Protein AF-A0A2E7RL88-F1 (afdb_monomer_lite)

Secondary structure (DSSP, 8-state):
-GGGT-------TTTSTTHHHHHHHHHTT-SSSPPS-EEE-TTS-SEEE-TTT--EEE-GGGEEEESEETTEE--SS-SHHHHHHHHHHHHHH-SS--HHHHHHHHHHHHHHHHHH-GGG-PPP-SSPPPPPPHHHHHHHHHHHHHHHHHHHHHHHHTT--PPPPSS-SHHHHHHHHHHHHHH-TTS-HHHHHHHHHHHHHHGGGS----SSHHHHHHHHHHHHHHHTTTSGGGTTHHHHHHHGGGSTT--HHHHHHHHHHH---HHHHHHHHHHHHHTTTTT-HHHHHHHHHHHHHH-TTSTTHHHHHHHHHHHHHSSTTSPPPP-EEE-TTS-EEEGGGGTTS----------

Foldseek 3Di:
DCVVFDDDDDQDLPPDDCSVLVQCQQCVPPDDDGAQDWQFAVPDPQWDQDPPPRRTHGQLQGTQATCQDPVGGQHLQQAQRSLLRVLLSCVSRGDPQDQVNSQVVQQVSLVVNCVVPVVSNDGHPGRDDFDDFLVRLVVVLVVLVVVLVVVVVVCVVVVNPDDDPPASCSLLVSLVVLVVQLVHSSYRSVSNLVSLLVCLLCVVRNPDDDDPSQVVNQVSLVSNLVHPCPPPSNLCSLVSLLVCCPGPNHDSLVSLVSSLVPDPDPSSVLSSLVSNLVSPLPPPLVSNLVSLVVSCVSPVPDPCVVVSVVSNVCSVAVDPPHDHDKDWDADPVRDIDIPCVQPPHDDDDDDDDDD

Radius of gyration: 28.11 Å; chains: 1; bounding box: 66×65×90 Å

Structure (mmCIF, N/CA/C/O backbone):
data_AF-A0A2E7RL88-F1
#
_entry.id   AF-A0A2E7RL88-F1
#
loop_
_atom_site.group_PDB
_atom_site.id
_atom_site.type_symbol
_atom_site.label_atom_id
_atom_site.label_alt_id
_atom_site.label_comp_id
_atom_site.label_asym_id
_atom_site.label_entity_id
_atom_site.label_seq_id
_atom_site.pdbx_PDB_ins_code
_atom_site.Cartn_x
_atom_site.Cartn_y
_atom_site.Cartn_z
_atom_site.occupancy
_atom_site.B_iso_or_equiv
_atom_site.auth_seq_id
_atom_site.auth_comp_id
_atom_site.auth_asym_id
_atom_site.auth_atom_id
_atom_site.pdbx_PDB_model_num
ATOM 1 N N . MET A 1 1 ? 29.099 -5.379 -19.623 1.00 91.00 1 MET A N 1
ATOM 2 C CA . MET A 1 1 ? 28.697 -4.318 -18.672 1.00 91.00 1 MET A CA 1
ATOM 3 C C . MET A 1 1 ? 27.457 -4.733 -17.894 1.00 91.00 1 MET A C 1
ATOM 5 O O . MET A 1 1 ? 27.563 -4.825 -16.684 1.00 91.00 1 MET A O 1
ATOM 9 N N . LEU A 1 2 ? 26.339 -5.082 -18.550 1.00 90.81 2 LEU A N 1
ATOM 10 C CA . LEU A 1 2 ? 25.090 -5.475 -17.867 1.00 90.81 2 LEU A CA 1
ATOM 11 C C . LEU A 1 2 ? 25.254 -6.556 -16.782 1.00 90.81 2 LEU A C 1
ATOM 13 O O . LEU A 1 2 ? 24.673 -6.414 -15.714 1.00 90.81 2 LEU A O 1
ATOM 17 N N . ALA A 1 3 ? 26.119 -7.551 -17.005 1.00 93.31 3 ALA A N 1
ATOM 18 C CA . ALA A 1 3 ? 26.414 -8.627 -16.049 1.00 93.31 3 ALA A CA 1
ATOM 19 C C . ALA A 1 3 ? 26.921 -8.172 -14.661 1.00 93.31 3 ALA A C 1
ATOM 21 O O . ALA A 1 3 ? 27.011 -8.990 -13.753 1.00 93.31 3 ALA A O 1
ATOM 22 N N . LYS A 1 4 ? 27.273 -6.889 -14.488 1.00 95.00 4 LYS A N 1
ATOM 23 C CA . LYS A 1 4 ? 27.645 -6.312 -13.188 1.00 95.00 4 LYS A CA 1
ATOM 24 C C . LYS A 1 4 ? 26.470 -6.307 -12.204 1.00 95.00 4 LYS A C 1
ATOM 26 O O . LYS A 1 4 ? 26.679 -6.566 -11.026 1.00 95.00 4 LYS A O 1
ATOM 31 N N . ASP A 1 5 ? 25.264 -6.040 -12.709 1.00 95.19 5 ASP A N 1
ATOM 32 C CA . ASP A 1 5 ? 24.045 -5.901 -11.900 1.00 95.19 5 ASP A CA 1
ATOM 33 C C . ASP A 1 5 ? 22.913 -6.834 -12.339 1.00 95.19 5 ASP A C 1
ATOM 35 O O . ASP A 1 5 ? 22.002 -7.106 -11.560 1.00 95.19 5 ASP A O 1
ATOM 39 N N . PHE A 1 6 ? 22.947 -7.320 -13.582 1.00 94.69 6 PHE A N 1
ATOM 40 C CA . PHE A 1 6 ? 21.841 -8.053 -14.185 1.00 94.69 6 PHE A CA 1
ATOM 41 C C . PHE A 1 6 ? 22.257 -9.462 -14.590 1.00 94.69 6 PHE A C 1
ATOM 43 O O . PHE A 1 6 ? 23.297 -9.668 -15.215 1.00 94.69 6 PHE A O 1
ATOM 50 N N . VAL A 1 7 ? 21.389 -10.422 -14.284 1.00 92.06 7 VAL A N 1
ATOM 51 C CA . VAL A 1 7 ? 21.444 -11.781 -14.822 1.00 92.06 7 VAL A CA 1
ATOM 52 C C . VAL A 1 7 ? 20.405 -11.867 -15.928 1.00 92.06 7 VAL A C 1
ATOM 54 O O . VAL A 1 7 ? 19.235 -11.560 -15.699 1.00 92.06 7 VAL A O 1
ATOM 57 N N . ASP A 1 8 ? 20.841 -12.251 -17.123 1.00 88.69 8 ASP A N 1
ATOM 58 C CA . ASP A 1 8 ? 19.933 -12.478 -18.241 1.00 88.69 8 ASP A CA 1
ATOM 59 C C . ASP A 1 8 ? 19.165 -13.789 -18.027 1.00 88.69 8 ASP A C 1
ATOM 61 O O . ASP A 1 8 ? 19.750 -14.824 -17.699 1.00 88.69 8 ASP A O 1
ATOM 65 N N . CYS A 1 9 ? 17.848 -13.722 -18.184 1.00 85.12 9 CYS A N 1
ATOM 66 C CA . CYS A 1 9 ? 16.946 -14.855 -18.104 1.00 85.12 9 CYS A CA 1
ATOM 67 C C . CYS A 1 9 ? 15.940 -14.728 -19.244 1.00 85.12 9 CYS A C 1
ATOM 69 O O . CYS A 1 9 ? 15.109 -13.818 -19.259 1.00 85.12 9 CYS A O 1
ATOM 71 N N . SER A 1 10 ? 16.031 -15.644 -20.202 1.00 84.00 10 SER A N 1
ATOM 72 C CA . SER A 1 10 ? 15.079 -15.747 -21.303 1.00 84.00 10 SER A CA 1
ATOM 73 C C . SER A 1 10 ? 13.987 -16.744 -20.938 1.00 84.00 10 SER A C 1
ATOM 75 O O . SER A 1 10 ? 14.283 -17.812 -20.409 1.00 84.00 10 SER A O 1
ATOM 77 N N . ILE A 1 11 ? 12.735 -16.396 -21.229 1.00 80.06 11 ILE A N 1
ATOM 78 C CA . ILE A 1 11 ? 11.587 -17.296 -21.104 1.00 80.06 11 ILE A CA 1
ATOM 79 C C . ILE A 1 11 ? 11.123 -17.612 -22.518 1.00 80.06 11 ILE A C 1
ATOM 81 O O . ILE A 1 11 ? 10.721 -16.708 -23.251 1.00 80.06 11 ILE A O 1
ATOM 85 N N . ASP A 1 12 ? 11.187 -18.885 -22.885 1.00 85.25 12 ASP A N 1
ATOM 86 C CA . ASP A 1 12 ? 10.606 -19.384 -24.125 1.00 85.25 12 ASP A CA 1
ATOM 87 C C . ASP A 1 12 ? 9.246 -20.009 -23.804 1.00 85.25 12 ASP A C 1
ATOM 89 O O . ASP A 1 12 ? 9.157 -20.914 -22.977 1.00 85.25 12 ASP A O 1
ATOM 93 N N . GLN A 1 13 ? 8.179 -19.488 -24.409 1.00 85.00 13 GLN A N 1
ATOM 94 C CA . GLN A 1 13 ? 6.819 -19.959 -24.134 1.00 85.00 13 GLN A CA 1
ATOM 95 C C . GLN A 1 13 ? 6.567 -21.371 -24.656 1.00 85.00 13 GLN A C 1
ATOM 97 O O . GLN A 1 13 ? 5.798 -22.103 -24.041 1.00 85.00 13 GLN A O 1
ATOM 102 N N . ASP A 1 14 ? 7.215 -21.732 -25.762 1.00 86.38 14 ASP A N 1
ATOM 103 C CA . ASP A 1 14 ? 6.943 -22.963 -26.497 1.00 86.38 14 ASP A CA 1
ATOM 104 C C . ASP A 1 14 ? 7.856 -24.102 -26.029 1.00 86.38 14 ASP A C 1
ATOM 106 O O . ASP A 1 14 ? 7.485 -25.275 -26.079 1.00 86.38 14 ASP A O 1
ATOM 110 N N . LEU A 1 15 ? 9.074 -23.762 -25.591 1.00 89.94 15 LEU A N 1
ATOM 111 C CA . LEU A 1 15 ? 10.116 -24.737 -25.268 1.00 89.94 15 LEU A CA 1
ATOM 112 C C . LEU A 1 15 ? 10.341 -24.942 -23.768 1.00 89.94 15 LEU A C 1
ATOM 114 O O . LEU A 1 15 ? 10.857 -25.993 -23.382 1.00 89.94 15 LEU A O 1
ATOM 118 N N . MET A 1 16 ? 10.008 -23.964 -22.920 1.00 90.81 16 MET A N 1
ATOM 119 C CA . MET A 1 16 ? 10.175 -24.109 -21.473 1.00 90.81 16 MET A CA 1
ATOM 120 C C . MET A 1 16 ? 8.901 -24.636 -20.829 1.00 90.81 16 MET A C 1
ATOM 122 O O . MET A 1 16 ? 7.805 -24.127 -21.060 1.00 90.81 16 MET A O 1
ATOM 126 N N . GLU A 1 17 ? 9.065 -25.627 -19.955 1.00 90.69 17 GLU A N 1
ATOM 127 C CA . GLU A 1 17 ? 7.991 -26.078 -19.077 1.00 90.69 17 GLU A CA 1
ATOM 128 C C . GLU A 1 17 ? 7.447 -24.872 -18.294 1.00 90.69 17 GLU A C 1
ATOM 130 O O . GLU A 1 17 ? 8.207 -24.117 -17.684 1.00 90.69 17 GLU A O 1
ATOM 135 N N . HIS A 1 18 ? 6.133 -24.665 -18.367 1.00 87.06 18 HIS A N 1
ATOM 136 C CA . HIS A 1 18 ? 5.425 -23.521 -17.786 1.00 87.06 18 HIS A CA 1
ATOM 137 C C . HIS A 1 18 ? 5.736 -22.133 -18.388 1.00 87.06 18 HIS A C 1
ATOM 139 O O . HIS A 1 18 ? 5.360 -21.108 -17.810 1.00 87.06 18 HIS A O 1
ATOM 145 N N . GLY A 1 19 ? 6.378 -22.060 -19.561 1.00 86.25 19 GLY A N 1
ATOM 146 C CA . GLY A 1 19 ? 6.736 -20.799 -20.223 1.00 86.25 19 GLY A CA 1
ATOM 147 C C . GLY A 1 19 ? 5.536 -19.882 -20.495 1.00 86.25 19 GLY A C 1
ATOM 148 O O . GLY A 1 19 ? 5.576 -18.694 -20.156 1.00 86.25 19 GLY A O 1
ATOM 149 N N . GLU A 1 20 ? 4.439 -20.431 -21.028 1.00 84.19 20 GLU A N 1
ATOM 150 C CA . GLU A 1 20 ? 3.179 -19.698 -21.239 1.00 84.19 20 GLU A CA 1
ATOM 151 C C . GLU A 1 20 ? 2.590 -19.143 -19.933 1.00 84.19 20 GLU A C 1
ATOM 153 O O . GLU A 1 20 ? 2.120 -18.005 -19.884 1.00 84.19 20 GLU A O 1
ATOM 158 N N . GLU A 1 21 ? 2.632 -19.914 -18.847 1.00 85.19 21 GLU A N 1
ATOM 159 C CA . GLU A 1 21 ? 2.045 -19.514 -17.564 1.00 85.19 21 GLU A CA 1
ATOM 160 C C . GLU A 1 21 ? 2.866 -18.406 -16.900 1.00 85.19 21 GLU A C 1
ATOM 162 O O . GLU A 1 21 ? 2.301 -17.458 -16.345 1.00 85.19 21 GLU A O 1
ATOM 167 N N . VAL A 1 22 ? 4.198 -18.468 -17.010 1.00 84.69 22 VAL A N 1
ATOM 168 C CA . VAL A 1 22 ? 5.083 -17.380 -16.579 1.00 84.69 22 VAL A CA 1
ATOM 169 C C . VAL A 1 22 ? 4.811 -16.125 -17.408 1.00 84.69 22 VAL A C 1
ATOM 171 O O . VAL A 1 22 ? 4.616 -15.049 -16.837 1.00 84.69 22 VAL A O 1
ATOM 174 N N . ALA A 1 23 ? 4.735 -16.243 -18.736 1.00 81.94 23 ALA A N 1
ATOM 175 C CA . ALA A 1 23 ? 4.417 -15.123 -19.618 1.00 81.94 23 ALA A CA 1
ATOM 176 C C . ALA A 1 23 ? 3.062 -14.477 -19.274 1.00 81.94 23 ALA A C 1
ATOM 178 O O . ALA A 1 23 ? 2.969 -13.251 -19.121 1.00 81.94 23 ALA A O 1
ATOM 179 N N . ALA A 1 24 ? 2.027 -15.294 -19.065 1.00 82.19 24 ALA A N 1
ATOM 180 C CA . ALA A 1 24 ? 0.705 -14.844 -18.645 1.00 82.19 24 ALA A CA 1
ATOM 181 C C . ALA A 1 24 ? 0.756 -14.116 -17.289 1.00 82.19 24 ALA A C 1
ATOM 183 O O . ALA A 1 24 ? 0.165 -13.039 -17.133 1.00 82.19 24 ALA A O 1
ATOM 184 N N . ALA A 1 25 ? 1.516 -14.640 -16.322 1.00 82.56 25 ALA A N 1
ATOM 185 C CA . ALA A 1 25 ? 1.684 -14.033 -15.003 1.00 82.56 25 ALA A CA 1
ATOM 186 C C . ALA A 1 25 ? 2.431 -12.684 -15.044 1.00 82.56 25 ALA A C 1
ATOM 188 O O . ALA A 1 25 ? 2.131 -11.798 -14.236 1.00 82.56 25 ALA A O 1
ATOM 189 N N . LEU A 1 26 ? 3.371 -12.497 -15.981 1.00 78.81 26 LEU A N 1
ATOM 190 C CA . LEU A 1 26 ? 4.081 -11.227 -16.192 1.00 78.81 26 LEU A CA 1
ATOM 191 C C . LEU A 1 26 ? 3.183 -10.147 -16.818 1.00 78.81 26 LEU A C 1
ATOM 193 O O . LEU A 1 26 ? 3.370 -8.960 -16.531 1.00 78.81 26 LEU A O 1
ATOM 197 N N . ARG A 1 27 ? 2.212 -10.536 -17.655 1.00 76.88 27 ARG A N 1
ATOM 198 C CA . ARG A 1 27 ? 1.267 -9.609 -18.300 1.00 76.88 27 ARG A CA 1
ATOM 199 C C . ARG A 1 27 ? 0.021 -9.309 -17.475 1.00 76.88 27 ARG A C 1
ATOM 201 O O . ARG A 1 27 ? -0.533 -8.222 -17.623 1.00 76.88 27 ARG A O 1
ATOM 208 N N . ALA A 1 28 ? -0.396 -10.217 -16.594 1.00 65.62 28 ALA A N 1
ATOM 209 C CA . ALA A 1 28 ? -1.504 -10.033 -15.652 1.00 65.62 28 ALA A CA 1
ATOM 210 C C . ALA A 1 28 ? -2.796 -9.457 -16.287 1.00 65.62 28 ALA A C 1
ATOM 212 O O . ALA A 1 28 ? -3.476 -8.631 -15.675 1.00 65.62 28 ALA A O 1
ATOM 213 N N . GLY A 1 29 ? -3.131 -9.868 -17.518 1.00 57.75 29 GLY A N 1
ATOM 214 C CA . GLY A 1 29 ? -4.333 -9.410 -18.230 1.00 57.75 29 GLY A CA 1
ATOM 215 C C . GLY A 1 29 ? -4.260 -7.989 -18.807 1.00 57.75 29 GLY A C 1
ATOM 216 O O . GLY A 1 29 ? -5.302 -7.394 -19.065 1.00 57.75 29 GLY A O 1
ATOM 217 N N . LYS A 1 30 ? -3.058 -7.422 -18.978 1.00 62.62 30 LYS A N 1
ATOM 218 C CA . LYS A 1 30 ? -2.843 -6.201 -19.771 1.00 62.62 30 LYS A CA 1
ATOM 219 C C . LYS A 1 30 ? -2.804 -6.539 -21.264 1.00 62.62 30 LYS A C 1
ATOM 221 O O . LYS A 1 30 ? -2.176 -7.526 -21.643 1.00 62.62 30 LYS A O 1
ATOM 226 N N . ASP A 1 31 ? -3.422 -5.696 -22.089 1.00 54.72 31 ASP A N 1
ATOM 227 C CA . ASP A 1 31 ? -3.361 -5.810 -23.549 1.00 54.72 31 ASP A CA 1
ATOM 228 C C . ASP A 1 31 ? -1.921 -5.607 -24.068 1.00 54.72 31 ASP A C 1
ATOM 230 O O . ASP A 1 31 ? -1.189 -4.741 -23.582 1.00 54.72 31 ASP A O 1
ATOM 234 N N . GLY A 1 32 ? -1.521 -6.398 -25.073 1.00 63.12 32 GLY A N 1
ATOM 235 C CA . GLY A 1 32 ? -0.230 -6.301 -25.772 1.00 63.12 32 GLY A CA 1
ATOM 236 C C . GLY A 1 32 ? 0.677 -7.537 -25.632 1.00 63.12 32 GLY A C 1
ATOM 237 O O . GLY A 1 32 ? 0.582 -8.296 -24.671 1.00 63.12 32 GLY A O 1
ATOM 238 N N . GLY A 1 33 ? 1.596 -7.733 -26.589 1.00 66.94 33 GLY A N 1
ATOM 239 C CA . GLY A 1 33 ? 2.543 -8.870 -26.603 1.00 66.94 33 GLY A CA 1
ATOM 240 C C . GLY A 1 33 ? 3.518 -8.862 -25.422 1.00 66.94 33 GLY A C 1
ATOM 241 O O . GLY A 1 33 ? 3.629 -7.847 -24.759 1.00 66.94 33 GLY A O 1
ATOM 242 N N . ILE A 1 34 ? 4.214 -9.956 -25.119 1.00 73.62 34 ILE A N 1
ATOM 243 C CA . ILE A 1 34 ? 5.110 -10.053 -23.946 1.00 73.62 34 ILE A CA 1
ATOM 244 C C . ILE A 1 34 ? 6.094 -8.872 -23.871 1.00 73.62 34 ILE A C 1
ATOM 246 O O . ILE A 1 34 ? 6.618 -8.451 -24.908 1.00 73.62 34 ILE A O 1
ATOM 250 N N . PRO A 1 35 ? 6.336 -8.301 -22.673 1.00 78.62 35 PRO A N 1
ATOM 251 C CA . PRO A 1 35 ? 7.327 -7.248 -22.526 1.00 78.62 35 PRO A CA 1
ATOM 252 C C . PRO A 1 35 ? 8.704 -7.755 -22.943 1.00 78.62 35 PRO A C 1
ATOM 254 O O . PRO A 1 35 ? 9.130 -8.810 -22.482 1.00 78.62 35 PRO A O 1
ATOM 257 N N . TRP A 1 36 ? 9.408 -6.992 -23.784 1.00 84.12 36 TRP A N 1
ATOM 258 C CA . TRP A 1 36 ? 10.721 -7.406 -24.292 1.00 84.12 36 TRP A CA 1
ATOM 259 C C . TRP A 1 36 ? 11.745 -7.604 -23.167 1.00 84.12 36 TRP A C 1
ATOM 261 O O . TRP A 1 36 ? 12.663 -8.409 -23.275 1.00 84.12 36 TRP A O 1
ATOM 271 N N . PHE A 1 37 ? 11.569 -6.875 -22.066 1.00 88.25 37 PHE A N 1
ATOM 272 C CA . PHE A 1 37 ? 12.327 -7.052 -20.839 1.00 88.25 37 PHE A CA 1
ATOM 273 C C . PHE A 1 37 ? 11.502 -6.614 -19.625 1.00 88.25 37 PHE A C 1
ATOM 275 O O . PHE A 1 37 ? 10.632 -5.740 -19.696 1.00 88.25 37 PHE A O 1
ATOM 282 N N . VAL A 1 38 ? 11.828 -7.189 -18.472 1.00 90.50 38 VAL A N 1
ATOM 283 C CA . VAL A 1 38 ? 11.386 -6.712 -17.161 1.00 90.50 38 VAL A CA 1
ATOM 284 C C . VAL A 1 38 ? 12.563 -6.853 -16.209 1.00 90.50 38 VAL A C 1
ATOM 286 O O . VAL A 1 38 ? 13.142 -7.930 -16.102 1.00 90.50 38 VAL A O 1
ATOM 289 N N . PHE A 1 39 ? 12.901 -5.784 -15.495 1.00 93.75 39 PHE A N 1
ATOM 290 C CA . PHE A 1 39 ? 13.916 -5.832 -14.450 1.00 93.75 39 PHE A CA 1
ATOM 291 C C . PHE A 1 39 ? 13.245 -6.154 -13.119 1.00 93.75 39 PHE A C 1
ATOM 293 O O . PHE A 1 39 ? 12.302 -5.473 -12.704 1.00 93.75 39 PHE A O 1
ATOM 300 N N . LEU A 1 40 ? 13.708 -7.217 -12.466 1.00 93.19 40 LEU A N 1
ATOM 301 C CA . LEU A 1 40 ? 13.059 -7.804 -11.298 1.00 93.19 40 LEU A CA 1
ATOM 302 C C . LEU A 1 40 ? 14.037 -7.895 -10.129 1.00 93.19 40 LEU A C 1
ATOM 304 O O . LEU A 1 40 ? 15.213 -8.192 -10.311 1.00 93.19 40 LEU A O 1
ATOM 308 N N . ASN A 1 41 ? 13.529 -7.677 -8.920 1.00 92.75 41 ASN A N 1
ATOM 309 C CA . ASN A 1 41 ? 14.247 -7.918 -7.679 1.00 92.75 41 ASN A CA 1
ATOM 310 C C . ASN A 1 41 ? 14.029 -9.380 -7.238 1.00 92.75 41 ASN A C 1
ATOM 312 O O . ASN A 1 41 ? 12.906 -9.725 -6.856 1.00 92.75 41 ASN A O 1
ATOM 316 N N . PRO A 1 42 ? 15.074 -10.229 -7.231 1.00 90.62 42 PRO A N 1
ATOM 317 C CA . PRO A 1 42 ? 14.945 -11.648 -6.909 1.00 90.62 42 PRO A CA 1
ATOM 318 C C . PRO A 1 42 ? 14.987 -11.950 -5.401 1.00 90.62 42 PRO A C 1
ATOM 320 O O . PRO A 1 42 ? 14.979 -13.114 -5.016 1.00 90.62 42 PRO A O 1
ATOM 323 N N . SER A 1 43 ? 15.039 -10.936 -4.524 1.00 89.38 43 SER A N 1
ATOM 324 C CA . SER A 1 43 ? 15.148 -11.122 -3.061 1.00 89.38 43 SER A CA 1
ATOM 325 C C . SER A 1 43 ? 13.999 -11.919 -2.430 1.00 89.38 43 SER A C 1
ATOM 327 O O . SER A 1 43 ? 14.122 -12.419 -1.313 1.00 89.38 43 SER A O 1
ATOM 329 N N . LYS A 1 44 ? 12.868 -12.029 -3.130 1.00 89.44 44 LYS A N 1
ATOM 330 C CA . LYS A 1 44 ? 11.707 -12.848 -2.773 1.00 89.44 44 LYS A CA 1
ATOM 331 C C . LYS A 1 44 ? 11.172 -13.519 -4.046 1.00 89.44 44 LYS A C 1
ATOM 333 O O . LYS A 1 44 ? 11.430 -12.999 -5.133 1.00 89.44 44 LYS A O 1
ATOM 338 N N . PRO A 1 45 ? 10.381 -14.607 -3.941 1.00 90.19 45 PRO A N 1
ATOM 339 C CA . PRO A 1 45 ? 9.726 -15.204 -5.102 1.00 90.19 45 PRO A CA 1
ATOM 340 C C . PRO A 1 45 ? 8.990 -14.148 -5.934 1.00 90.19 45 PRO A C 1
ATOM 342 O O . PRO A 1 45 ? 8.194 -13.374 -5.398 1.00 90.19 45 PRO A O 1
ATOM 345 N N . ILE A 1 46 ? 9.306 -14.095 -7.230 1.00 90.00 46 ILE A N 1
ATOM 346 C CA . ILE A 1 46 ? 8.782 -13.093 -8.172 1.00 90.00 46 ILE A CA 1
ATOM 347 C C . ILE A 1 46 ? 7.302 -13.346 -8.459 1.00 90.00 46 ILE A C 1
ATOM 349 O O . ILE A 1 46 ? 6.519 -12.400 -8.564 1.00 90.00 46 ILE A O 1
ATOM 353 N N . LEU A 1 47 ? 6.926 -14.618 -8.584 1.00 88.81 47 LEU A N 1
ATOM 354 C CA . LEU A 1 47 ? 5.549 -15.053 -8.760 1.00 88.81 47 LEU A CA 1
ATOM 355 C C . LEU A 1 47 ? 5.002 -15.556 -7.425 1.00 88.81 47 LEU A C 1
ATOM 357 O O . LEU A 1 47 ? 5.677 -16.297 -6.711 1.00 88.81 47 LEU A O 1
ATOM 361 N N . ALA A 1 48 ? 3.776 -15.164 -7.100 1.00 85.38 48 ALA A N 1
ATOM 362 C CA . ALA A 1 48 ? 3.050 -15.660 -5.940 1.00 85.38 48 ALA A CA 1
ATOM 363 C C . ALA A 1 48 ? 1.633 -16.077 -6.357 1.00 85.38 48 ALA A C 1
ATOM 365 O O . ALA A 1 48 ? 1.014 -15.370 -7.160 1.00 85.38 4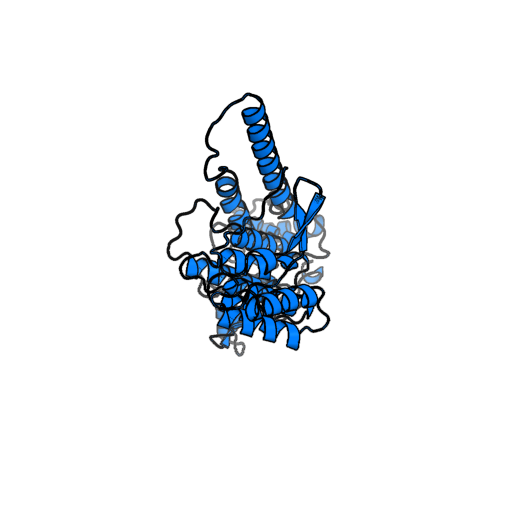8 ALA A O 1
ATOM 366 N N . PRO A 1 49 ? 1.101 -17.197 -5.840 1.00 85.12 49 PRO A N 1
ATOM 367 C CA . PRO A 1 49 ? -0.273 -17.585 -6.112 1.00 85.12 49 PRO A CA 1
ATOM 368 C C . PRO A 1 49 ? -1.234 -16.570 -5.488 1.00 85.12 49 PRO A C 1
ATOM 370 O O . PRO A 1 49 ? -1.099 -16.174 -4.326 1.00 85.12 49 PRO A O 1
ATOM 373 N N . ASP A 1 50 ? -2.220 -16.146 -6.269 1.00 80.75 50 ASP A N 1
ATOM 374 C CA . ASP A 1 50 ? -3.351 -15.371 -5.779 1.00 80.75 50 ASP A CA 1
ATOM 375 C C . ASP A 1 50 ? -4.145 -16.217 -4.773 1.00 80.75 50 ASP A C 1
ATOM 377 O O . ASP A 1 50 ? -4.517 -17.354 -5.057 1.00 80.75 50 ASP A O 1
ATOM 381 N N . SER A 1 51 ? -4.413 -15.673 -3.583 1.00 71.44 51 SER A N 1
ATOM 382 C CA . SER A 1 51 ? -4.990 -16.452 -2.477 1.00 71.44 51 SER A CA 1
ATOM 383 C C . SER A 1 51 ? -6.418 -16.938 -2.735 1.00 71.44 51 SER A C 1
ATOM 385 O O . SER A 1 51 ? -6.884 -17.834 -2.036 1.00 71.44 51 SER A O 1
ATOM 387 N N . LYS A 1 52 ? -7.119 -16.370 -3.724 1.00 72.75 52 LYS A N 1
ATOM 388 C CA . LYS A 1 52 ? -8.499 -16.742 -4.062 1.00 72.75 52 LYS A CA 1
ATOM 389 C C . LYS A 1 52 ? -8.575 -17.690 -5.248 1.00 72.75 52 LYS A C 1
ATOM 391 O O . LYS A 1 52 ? -9.438 -18.559 -5.275 1.00 72.75 52 LYS A O 1
ATOM 396 N N . THR A 1 53 ? -7.717 -17.487 -6.240 1.00 82.19 53 THR A N 1
ATOM 397 C CA . THR A 1 53 ? -7.773 -18.200 -7.524 1.00 82.19 53 THR A CA 1
ATOM 398 C C . THR A 1 53 ? -6.682 -19.255 -7.672 1.00 82.19 53 THR A C 1
ATOM 400 O O . THR A 1 53 ? -6.793 -20.107 -8.544 1.00 82.19 53 THR A O 1
ATOM 403 N N . GLY A 1 54 ? -5.621 -19.202 -6.861 1.00 82.69 54 GLY A N 1
ATOM 404 C CA . GLY A 1 54 ? -4.436 -20.056 -6.986 1.00 82.69 54 GLY A CA 1
ATOM 405 C C . GLY A 1 54 ? -3.535 -19.708 -8.176 1.00 82.69 54 GLY A C 1
ATOM 406 O O . GLY A 1 54 ? -2.425 -20.224 -8.272 1.00 82.69 54 GLY A O 1
ATOM 407 N N . VAL A 1 55 ? -3.975 -18.809 -9.062 1.00 83.62 55 VAL A N 1
ATOM 408 C CA . VAL A 1 55 ? -3.226 -18.395 -10.252 1.00 83.62 55 VAL A CA 1
ATOM 409 C C . VAL A 1 55 ? -2.005 -17.586 -9.832 1.00 83.62 55 VAL A C 1
ATOM 411 O O . VAL A 1 55 ? -2.125 -16.612 -9.084 1.00 83.62 55 VAL A O 1
ATOM 414 N N . HIS A 1 56 ? -0.831 -17.965 -10.333 1.00 85.50 56 HIS A N 1
ATOM 415 C CA . HIS A 1 56 ? 0.401 -17.222 -10.101 1.00 85.50 56 HIS A CA 1
ATOM 416 C C . HIS A 1 56 ? 0.322 -15.829 -10.727 1.00 85.50 56 HIS A C 1
ATOM 418 O O . HIS A 1 56 ? -0.044 -15.659 -11.889 1.00 85.50 56 HIS A O 1
ATOM 424 N N . ARG A 1 57 ? 0.690 -14.817 -9.945 1.00 85.69 57 ARG A N 1
ATOM 425 C CA . ARG A 1 57 ? 0.802 -13.429 -10.391 1.00 85.69 57 ARG A CA 1
ATOM 426 C C . ARG A 1 57 ? 2.184 -12.902 -10.076 1.00 85.69 57 ARG A C 1
ATOM 428 O O . ARG A 1 57 ? 2.757 -13.226 -9.034 1.00 85.69 57 ARG A O 1
ATOM 435 N N . ARG A 1 58 ? 2.703 -12.048 -10.958 1.00 88.81 58 ARG A N 1
ATOM 436 C CA . ARG A 1 58 ? 3.908 -11.282 -10.657 1.00 88.81 58 ARG A CA 1
ATOM 437 C C . ARG A 1 58 ? 3.643 -10.331 -9.496 1.00 88.81 58 ARG A C 1
ATOM 439 O O . ARG A 1 58 ? 2.670 -9.581 -9.509 1.00 88.81 58 ARG A O 1
ATOM 446 N N . ARG A 1 59 ? 4.555 -10.332 -8.531 1.00 91.31 59 ARG A N 1
ATOM 447 C CA . ARG A 1 59 ? 4.544 -9.401 -7.410 1.00 91.31 59 ARG A CA 1
ATOM 448 C C . ARG A 1 59 ? 4.853 -7.984 -7.857 1.00 91.31 59 ARG A C 1
ATOM 450 O O . ARG A 1 59 ? 5.889 -7.730 -8.472 1.00 91.31 59 ARG A O 1
ATOM 457 N N . GLU A 1 60 ? 4.000 -7.039 -7.481 1.00 91.19 60 GLU A N 1
ATOM 458 C CA . GLU A 1 60 ? 4.200 -5.632 -7.846 1.00 91.19 60 GLU A CA 1
ATOM 459 C C . GLU A 1 60 ? 5.452 -5.039 -7.194 1.00 91.19 60 GLU A C 1
ATOM 461 O O . GLU A 1 60 ? 6.147 -4.236 -7.821 1.00 91.19 60 GLU A O 1
ATOM 466 N N . ALA A 1 61 ? 5.790 -5.467 -5.974 1.00 93.88 61 ALA A N 1
ATOM 467 C CA . ALA A 1 61 ? 6.999 -5.024 -5.280 1.00 93.88 61 ALA A CA 1
ATOM 468 C C . ALA A 1 61 ? 8.297 -5.590 -5.889 1.00 93.88 61 ALA A C 1
ATOM 470 O O . ALA A 1 61 ? 9.373 -5.068 -5.606 1.00 93.88 61 ALA A O 1
ATOM 471 N N . ALA A 1 62 ? 8.218 -6.639 -6.719 1.00 94.00 62 ALA A N 1
ATOM 472 C CA . ALA A 1 62 ? 9.389 -7.225 -7.371 1.00 94.00 62 ALA A CA 1
ATOM 473 C C . ALA A 1 62 ? 9.820 -6.454 -8.628 1.00 94.00 62 ALA A C 1
ATOM 475 O O . ALA A 1 62 ? 10.950 -6.611 -9.071 1.00 94.00 62 ALA A O 1
ATOM 476 N N . ILE A 1 63 ? 8.951 -5.628 -9.218 1.00 93.62 63 ILE A N 1
ATOM 477 C CA . ILE A 1 63 ? 9.251 -4.918 -10.468 1.00 93.62 63 ILE A CA 1
ATOM 478 C C . ILE A 1 63 ? 10.136 -3.704 -10.177 1.00 93.62 63 ILE A C 1
ATOM 480 O O . ILE A 1 63 ? 9.700 -2.764 -9.511 1.00 93.62 63 ILE A O 1
ATOM 484 N N . LEU A 1 64 ? 11.358 -3.713 -10.702 1.00 95.06 64 LEU A N 1
ATOM 485 C CA . LEU A 1 64 ? 12.284 -2.581 -10.637 1.00 95.06 64 LEU A CA 1
ATOM 486 C C . LEU A 1 64 ? 12.081 -1.616 -11.804 1.00 95.06 64 LEU A C 1
ATOM 488 O O . LEU A 1 64 ? 12.152 -0.413 -11.602 1.00 95.06 64 LEU A O 1
ATOM 492 N N . ALA A 1 65 ? 11.821 -2.156 -12.998 1.00 94.31 65 ALA A N 1
ATOM 493 C CA . ALA A 1 65 ? 11.452 -1.425 -14.208 1.00 94.31 65 ALA A CA 1
ATOM 494 C C . ALA A 1 65 ? 10.864 -2.392 -15.257 1.00 94.31 65 ALA A C 1
ATOM 496 O O . ALA A 1 65 ? 11.040 -3.608 -15.159 1.00 94.31 65 ALA A O 1
ATOM 497 N N . THR A 1 66 ? 10.152 -1.879 -16.263 1.00 92.19 66 THR A N 1
ATOM 498 C CA . THR A 1 66 ? 9.489 -2.693 -17.304 1.00 92.19 66 THR A CA 1
ATOM 499 C C . THR A 1 66 ? 9.609 -2.043 -18.678 1.00 92.19 66 THR A C 1
ATOM 501 O O . THR A 1 66 ? 9.674 -0.818 -18.779 1.00 92.19 66 THR A O 1
ATOM 504 N N . ALA A 1 67 ? 9.581 -2.857 -19.735 1.00 90.81 67 ALA A N 1
ATOM 505 C CA . ALA A 1 67 ? 9.511 -2.395 -21.119 1.00 90.81 67 ALA A CA 1
ATOM 506 C C . ALA A 1 67 ? 8.236 -1.595 -21.443 1.00 90.81 67 ALA A C 1
ATOM 508 O O . ALA A 1 67 ? 8.194 -0.912 -22.458 1.00 90.81 67 ALA A O 1
ATOM 509 N N . ASP A 1 68 ? 7.210 -1.630 -20.587 1.00 87.31 68 ASP A N 1
ATOM 510 C CA . ASP A 1 68 ? 6.026 -0.781 -20.748 1.00 87.31 68 ASP A CA 1
ATOM 511 C C . ASP A 1 68 ? 6.392 0.698 -20.522 1.00 87.31 68 ASP A C 1
ATOM 513 O O . ASP A 1 68 ? 6.530 1.157 -19.383 1.00 87.31 68 ASP A O 1
ATOM 517 N N . GLY A 1 69 ? 6.564 1.431 -21.621 1.00 81.44 69 GLY A N 1
ATOM 518 C CA . GLY A 1 69 ? 6.789 2.870 -21.646 1.00 81.44 69 GLY A CA 1
ATOM 519 C C . GLY A 1 69 ? 5.488 3.672 -21.788 1.00 81.44 69 GLY A C 1
ATOM 520 O O . GLY A 1 69 ? 4.395 3.100 -21.840 1.00 81.44 69 GLY A O 1
ATOM 521 N N . PRO A 1 70 ? 5.584 5.011 -21.866 1.00 75.88 70 PRO A N 1
ATOM 522 C CA . PRO A 1 70 ? 4.423 5.895 -22.017 1.00 75.88 70 PRO A CA 1
ATOM 523 C C . PRO A 1 70 ? 3.560 5.586 -23.250 1.00 75.88 70 PRO A C 1
ATOM 525 O O . PRO A 1 70 ? 2.337 5.642 -23.163 1.00 75.88 70 PRO A O 1
ATOM 528 N N . GLU A 1 71 ? 4.197 5.192 -24.356 1.00 78.94 71 GLU A N 1
ATOM 529 C CA . GLU A 1 71 ? 3.546 4.872 -25.638 1.00 78.94 71 GLU A CA 1
ATOM 530 C C . GLU A 1 71 ? 3.206 3.378 -25.791 1.00 78.94 71 GLU A C 1
ATOM 532 O O . GLU A 1 71 ? 2.829 2.915 -26.865 1.00 78.94 71 GLU A O 1
ATOM 537 N N . GLY A 1 72 ? 3.328 2.604 -24.708 1.00 79.69 72 GLY A N 1
ATOM 538 C CA . GLY A 1 72 ? 3.069 1.169 -24.692 1.00 79.69 72 GLY A CA 1
ATOM 539 C C . GLY A 1 72 ? 4.334 0.326 -24.571 1.00 79.69 72 GLY A C 1
ATOM 540 O O . GLY A 1 72 ? 5.391 0.788 -24.142 1.00 79.69 72 GLY A O 1
ATOM 541 N N . ASN A 1 73 ? 4.196 -0.960 -24.887 1.00 82.88 73 ASN A N 1
ATOM 542 C CA . ASN A 1 73 ? 5.272 -1.929 -24.729 1.00 82.88 73 ASN A CA 1
ATOM 543 C C . ASN A 1 73 ? 6.404 -1.670 -25.726 1.00 82.88 73 ASN A C 1
ATOM 545 O O . ASN A 1 73 ? 6.193 -1.762 -26.935 1.00 82.88 73 ASN A O 1
ATOM 549 N N . VAL A 1 74 ? 7.599 -1.400 -25.210 1.00 82.94 74 VAL A N 1
ATOM 550 C CA . VAL A 1 74 ? 8.814 -1.248 -26.007 1.00 82.94 74 VAL A CA 1
ATOM 551 C C . VAL A 1 74 ? 9.285 -2.626 -26.472 1.00 82.94 74 VAL A C 1
ATOM 553 O O . VAL A 1 74 ? 9.481 -3.537 -25.665 1.00 82.94 74 VAL A O 1
ATOM 556 N N . GLY A 1 75 ? 9.450 -2.777 -27.788 1.00 79.62 75 GLY A N 1
ATOM 557 C CA . GLY A 1 75 ? 10.027 -3.972 -28.402 1.00 79.62 75 GLY A CA 1
ATOM 558 C C . GLY A 1 75 ? 11.553 -3.996 -28.289 1.00 79.62 75 GLY A C 1
ATOM 559 O O . GLY A 1 75 ? 12.136 -3.514 -27.319 1.00 79.62 75 GLY A O 1
ATOM 560 N N . CYS A 1 76 ? 12.225 -4.531 -29.310 1.00 87.56 76 CYS A N 1
ATOM 561 C CA . CYS A 1 76 ? 13.664 -4.322 -29.460 1.00 87.56 76 CYS A CA 1
ATOM 562 C C . CYS A 1 76 ? 13.929 -2.805 -29.554 1.00 87.56 76 CYS A C 1
ATOM 564 O O . CYS A 1 76 ? 13.434 -2.200 -30.505 1.00 87.56 76 CYS A O 1
ATOM 566 N N . PRO A 1 77 ? 14.669 -2.181 -28.615 1.00 89.00 77 PRO A N 1
ATOM 567 C CA . PRO A 1 77 ? 14.783 -0.728 -28.594 1.00 89.00 77 PRO A CA 1
ATOM 568 C C . PRO A 1 77 ? 15.592 -0.238 -29.797 1.00 89.00 77 PRO A C 1
ATOM 570 O O . PRO A 1 77 ? 16.794 -0.475 -29.874 1.00 89.00 77 PRO A O 1
ATOM 573 N N . VAL A 1 78 ? 14.939 0.427 -30.750 1.00 92.81 78 VAL A N 1
ATOM 574 C CA . VAL A 1 78 ? 15.587 0.960 -31.961 1.00 92.81 78 VAL A CA 1
ATOM 575 C C . VAL A 1 78 ? 15.317 2.454 -32.080 1.00 92.81 78 VAL A C 1
ATOM 577 O O . VAL A 1 78 ? 16.258 3.240 -32.247 1.00 92.81 78 VAL A O 1
ATOM 580 N N . ALA A 1 79 ? 14.052 2.862 -31.938 1.00 92.94 79 ALA A N 1
ATOM 581 C CA . ALA A 1 79 ? 13.681 4.271 -31.939 1.00 92.94 79 ALA A CA 1
ATOM 582 C C . ALA A 1 79 ? 14.332 5.014 -30.759 1.00 92.94 79 ALA A C 1
ATOM 584 O O . ALA A 1 79 ? 14.701 4.413 -29.744 1.00 92.94 79 ALA A O 1
ATOM 585 N N . LEU A 1 80 ? 14.510 6.332 -30.890 1.00 93.88 80 LEU A N 1
ATOM 586 C CA . LEU A 1 80 ? 15.185 7.128 -29.862 1.00 93.88 80 LEU A CA 1
ATOM 587 C C . LEU A 1 80 ? 14.434 7.055 -28.526 1.00 93.88 80 LEU A C 1
ATOM 589 O O . LEU A 1 80 ? 15.053 6.893 -27.475 1.00 93.88 80 LEU A O 1
ATOM 593 N N . GLU A 1 81 ? 13.108 7.111 -28.569 1.00 92.19 81 GLU A N 1
ATOM 594 C CA . GLU A 1 81 ? 12.220 7.062 -27.409 1.00 92.19 81 GLU A CA 1
ATOM 595 C C . GLU A 1 81 ? 12.315 5.707 -26.693 1.00 92.19 81 GLU A C 1
ATOM 597 O O . GLU A 1 81 ? 12.424 5.650 -25.468 1.00 92.19 81 GLU A O 1
ATOM 602 N N . GLU A 1 82 ? 12.368 4.612 -27.454 1.00 92.69 82 GLU A N 1
ATOM 603 C CA . GLU A 1 82 ? 12.526 3.251 -26.931 1.00 92.69 82 GLU A CA 1
ATOM 604 C C . GLU A 1 82 ? 13.886 3.058 -26.253 1.00 92.69 82 GLU A C 1
ATOM 606 O O . GLU A 1 82 ? 13.966 2.521 -25.147 1.00 92.69 82 GLU A O 1
ATOM 611 N N . ARG A 1 83 ? 14.967 3.526 -26.893 1.00 93.69 83 ARG A N 1
ATOM 612 C CA . ARG A 1 83 ? 16.326 3.471 -26.331 1.00 93.69 83 ARG A CA 1
ATOM 613 C C . ARG A 1 83 ? 16.457 4.338 -25.085 1.00 93.69 83 ARG A C 1
ATOM 615 O O . ARG A 1 83 ? 17.112 3.931 -24.125 1.00 93.69 83 ARG A O 1
ATOM 622 N N . THR A 1 84 ? 15.801 5.496 -25.077 1.00 94.38 84 THR A N 1
ATOM 623 C CA . THR A 1 84 ? 15.734 6.387 -23.913 1.00 94.38 84 THR A CA 1
ATOM 624 C C . THR A 1 84 ? 15.007 5.704 -22.756 1.00 94.38 84 THR A C 1
ATOM 626 O O . THR A 1 84 ? 15.524 5.677 -21.641 1.00 94.38 84 THR A O 1
ATOM 629 N N . HIS A 1 85 ? 13.858 5.070 -23.011 1.00 94.31 85 HIS A N 1
ATOM 630 C CA . HIS A 1 85 ? 13.124 4.309 -21.994 1.00 94.31 85 HIS A CA 1
ATOM 631 C C . HIS A 1 85 ? 13.923 3.109 -21.470 1.00 94.31 85 HIS A C 1
ATOM 633 O O . HIS A 1 85 ? 13.987 2.888 -20.261 1.00 94.31 85 HIS A O 1
ATOM 639 N N . PHE A 1 86 ? 14.594 2.361 -22.350 1.00 94.38 86 PHE A N 1
ATOM 640 C CA . PHE A 1 86 ? 15.468 1.256 -21.950 1.00 94.38 86 PHE A CA 1
ATOM 641 C C . PHE A 1 86 ? 16.607 1.728 -21.036 1.00 94.38 86 PHE A C 1
ATOM 643 O O . PHE A 1 86 ? 16.852 1.126 -19.988 1.00 94.38 86 PHE A O 1
ATOM 650 N N . LEU A 1 87 ? 17.264 2.841 -21.381 1.00 95.62 87 LEU A N 1
ATOM 651 C CA . LEU A 1 87 ? 18.304 3.436 -20.544 1.00 95.62 87 LEU A CA 1
ATOM 652 C C . LEU A 1 87 ? 17.755 3.912 -19.191 1.00 95.62 87 LEU A C 1
ATOM 654 O O . LEU A 1 87 ? 18.409 3.709 -18.168 1.00 95.62 87 LEU A O 1
ATOM 658 N N . ALA A 1 88 ? 16.550 4.492 -19.165 1.00 95.50 88 ALA A N 1
ATOM 659 C CA . ALA A 1 88 ? 15.870 4.858 -17.923 1.00 95.50 88 ALA A CA 1
ATOM 660 C C . ALA A 1 88 ? 15.626 3.627 -17.039 1.00 95.50 88 ALA A C 1
ATOM 662 O O . ALA A 1 88 ? 15.911 3.661 -15.847 1.00 95.50 88 ALA A O 1
ATOM 663 N N . CYS A 1 89 ? 15.172 2.516 -17.625 1.00 95.56 89 CYS A N 1
ATOM 664 C CA . CYS A 1 89 ? 14.944 1.268 -16.901 1.00 95.56 89 CYS A CA 1
ATOM 665 C C . CYS A 1 89 ? 16.235 0.712 -16.285 1.00 95.56 89 CYS A C 1
ATOM 667 O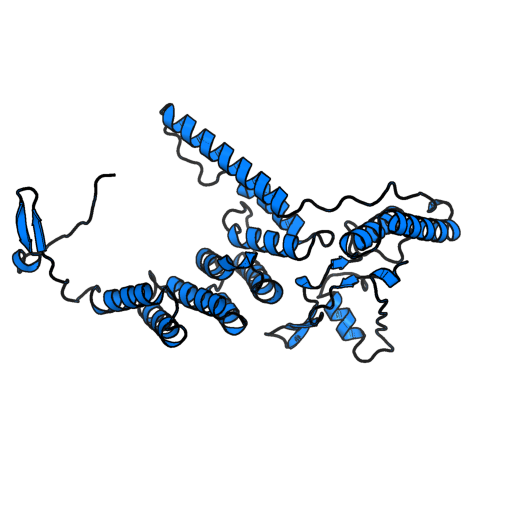 O . CYS A 1 89 ? 16.229 0.311 -15.122 1.00 95.56 89 CYS A O 1
ATOM 669 N N . LEU A 1 90 ? 17.347 0.732 -17.030 1.00 95.62 90 LEU A N 1
ATOM 670 C CA . LEU A 1 90 ? 18.661 0.352 -16.502 1.00 95.62 90 LEU A CA 1
ATOM 671 C C . LEU A 1 90 ? 19.098 1.277 -15.360 1.00 95.62 90 LEU A C 1
ATOM 673 O O . LEU A 1 90 ? 19.575 0.797 -14.336 1.00 95.62 90 LEU A O 1
ATOM 677 N N . SER A 1 91 ? 18.901 2.589 -15.513 1.00 95.94 91 SER A N 1
ATOM 678 C CA . SER A 1 91 ? 19.212 3.580 -14.476 1.00 95.94 91 SER A CA 1
ATOM 679 C C . SER A 1 91 ? 18.387 3.381 -13.202 1.00 95.94 91 SER A C 1
ATOM 681 O O . SER A 1 91 ? 18.923 3.508 -12.101 1.00 95.94 91 SER A O 1
ATOM 683 N N . SER A 1 92 ? 17.110 3.017 -13.335 1.00 95.12 92 SER A N 1
ATOM 684 C CA . SER A 1 92 ? 16.222 2.724 -12.206 1.00 95.12 92 SER A CA 1
ATOM 685 C C . SER A 1 92 ? 16.538 1.392 -11.519 1.00 95.12 92 SER A C 1
ATOM 687 O O . SER A 1 92 ? 16.327 1.273 -10.315 1.00 95.12 92 SER A O 1
ATOM 689 N N . ALA A 1 93 ? 17.016 0.387 -12.262 1.00 95.75 93 ALA A N 1
ATOM 690 C CA . ALA A 1 93 ? 17.190 -0.977 -11.757 1.00 95.75 93 ALA A CA 1
ATOM 691 C C . ALA A 1 93 ? 18.629 -1.346 -11.349 1.00 95.75 93 ALA A C 1
ATOM 693 O O . ALA A 1 93 ? 18.822 -2.375 -10.701 1.00 95.75 93 ALA A O 1
ATOM 694 N N . ARG A 1 94 ? 19.636 -0.555 -11.741 1.00 94.50 94 ARG A N 1
ATOM 695 C CA . ARG A 1 94 ? 21.053 -0.816 -11.433 1.00 94.50 94 ARG A CA 1
ATOM 696 C C . ARG A 1 94 ? 21.359 -0.815 -9.933 1.00 94.50 94 ARG A C 1
ATOM 698 O O . ARG A 1 94 ? 20.673 -0.177 -9.137 1.00 94.50 94 ARG A O 1
ATOM 705 N N . ILE A 1 95 ? 22.467 -1.462 -9.582 1.00 94.38 95 ILE A N 1
ATOM 706 C CA . ILE A 1 95 ? 23.042 -1.505 -8.230 1.00 94.38 95 ILE A CA 1
ATOM 707 C C . ILE A 1 95 ? 24.443 -0.873 -8.233 1.00 94.38 95 ILE A C 1
ATOM 709 O O . ILE A 1 95 ? 24.737 -0.018 -7.403 1.00 94.38 95 ILE A O 1
ATOM 713 N N . SER A 1 96 ? 25.296 -1.259 -9.183 1.00 96.19 96 SER A N 1
ATOM 714 C CA . SER A 1 96 ? 26.723 -0.927 -9.229 1.00 96.19 96 SER A CA 1
ATOM 715 C C . SER A 1 96 ? 27.163 -0.265 -10.538 1.00 96.19 96 SER A C 1
ATOM 717 O O . SER A 1 96 ? 28.286 0.243 -10.603 1.00 96.19 96 SER A O 1
ATOM 719 N N . LEU A 1 97 ? 26.361 -0.310 -11.606 1.00 96.69 97 LEU A N 1
ATOM 720 C CA . LEU A 1 97 ? 26.690 0.325 -12.888 1.00 96.69 97 LEU A CA 1
ATOM 721 C C . LEU A 1 97 ? 26.848 1.842 -12.731 1.00 96.69 97 LEU A C 1
ATOM 723 O O . LEU A 1 97 ? 25.944 2.530 -12.257 1.00 96.69 97 LEU A O 1
ATOM 727 N N . SER A 1 98 ? 27.982 2.384 -13.169 1.00 96.75 98 SER A N 1
ATOM 728 C CA . SER A 1 98 ? 28.208 3.830 -13.156 1.00 96.75 98 SER A CA 1
ATOM 729 C C . SER A 1 98 ? 27.436 4.537 -14.272 1.00 96.75 98 SER A C 1
ATOM 731 O O . SER A 1 98 ? 26.976 3.918 -15.234 1.00 96.75 98 SER A O 1
ATOM 733 N N . ASP A 1 99 ? 27.313 5.860 -14.160 1.00 96.94 99 ASP A N 1
ATOM 734 C CA . ASP A 1 99 ? 26.723 6.688 -15.217 1.00 96.94 99 ASP A CA 1
ATOM 735 C C . ASP A 1 99 ? 27.500 6.563 -16.535 1.00 96.94 99 ASP A C 1
ATOM 737 O O . ASP A 1 99 ? 26.912 6.457 -17.608 1.00 96.94 99 ASP A O 1
ATOM 741 N N . GLU A 1 100 ? 28.829 6.488 -16.456 1.00 96.81 100 GLU A N 1
ATOM 742 C CA . GLU A 1 100 ? 29.685 6.278 -17.623 1.00 96.81 100 GLU A CA 1
ATOM 743 C C . GLU A 1 100 ? 29.417 4.917 -18.285 1.00 96.81 100 GLU A C 1
ATOM 745 O O . GLU A 1 100 ? 29.290 4.832 -19.506 1.00 96.81 100 GLU A O 1
ATOM 750 N N . GLU A 1 101 ? 29.275 3.847 -17.497 1.00 97.44 101 GLU A N 1
ATOM 751 C CA . GLU A 1 101 ? 28.951 2.515 -18.019 1.00 97.44 101 GLU A CA 1
ATOM 752 C C . GLU A 1 101 ? 27.566 2.491 -18.687 1.00 97.44 101 GLU A C 1
ATOM 754 O O . GLU A 1 101 ? 27.414 1.889 -19.752 1.00 97.44 101 GLU A O 1
ATOM 759 N N . LEU A 1 102 ? 26.571 3.185 -18.121 1.00 96.94 102 LEU A N 1
ATOM 760 C CA . LEU A 1 102 ? 25.248 3.337 -18.735 1.00 96.94 102 LEU A CA 1
ATOM 761 C C . LEU A 1 102 ? 25.309 4.082 -20.073 1.00 96.94 102 LEU A C 1
ATOM 763 O O . LEU A 1 102 ? 24.713 3.630 -21.051 1.00 96.94 102 LEU A O 1
ATOM 767 N N . LEU A 1 103 ? 26.056 5.184 -20.149 1.00 96.94 103 LEU A N 1
ATOM 768 C CA . LEU A 1 103 ? 26.230 5.934 -21.396 1.00 96.94 103 LEU A CA 1
ATOM 769 C C . LEU A 1 103 ? 26.962 5.105 -22.460 1.00 96.94 103 LEU A C 1
ATOM 771 O O . LEU A 1 103 ? 26.608 5.158 -23.637 1.00 96.94 103 LEU A O 1
ATOM 775 N N . ARG A 1 104 ? 27.921 4.259 -22.061 1.00 97.31 104 ARG A N 1
ATOM 776 C CA . ARG A 1 104 ? 28.568 3.306 -22.980 1.00 97.31 104 ARG A CA 1
ATOM 777 C C . ARG A 1 104 ? 27.599 2.240 -23.490 1.00 97.31 104 ARG A C 1
ATOM 779 O O . ARG A 1 104 ? 27.678 1.876 -24.661 1.00 97.31 104 ARG A O 1
ATOM 786 N N . ILE A 1 105 ? 26.682 1.746 -22.653 1.00 96.00 105 ILE A N 1
ATOM 787 C CA . ILE A 1 105 ? 25.600 0.849 -23.098 1.00 96.00 105 ILE A CA 1
ATOM 788 C C . ILE A 1 105 ? 24.686 1.574 -24.096 1.00 96.00 105 ILE A C 1
ATOM 790 O O . ILE A 1 105 ? 24.345 1.004 -25.132 1.00 96.00 105 ILE A O 1
ATOM 794 N N . ALA A 1 106 ? 24.325 2.830 -23.823 1.00 96.62 106 ALA A N 1
ATOM 795 C CA . ALA A 1 106 ? 23.488 3.636 -24.710 1.00 96.62 106 ALA A CA 1
ATOM 796 C C . ALA A 1 106 ? 24.135 3.858 -26.088 1.00 96.62 106 ALA A C 1
ATOM 798 O O . ALA A 1 106 ? 23.453 3.789 -27.111 1.00 96.62 106 ALA A O 1
ATOM 799 N N . GLU A 1 107 ? 25.453 4.053 -26.121 1.00 96.94 107 GLU A N 1
ATOM 800 C CA . GLU A 1 107 ? 26.224 4.186 -27.356 1.00 96.94 107 GLU A CA 1
ATOM 801 C C . GLU A 1 107 ? 26.273 2.876 -28.160 1.00 96.94 107 GLU A C 1
ATOM 803 O O . GLU A 1 107 ? 26.091 2.886 -29.375 1.00 96.94 107 GLU A O 1
ATOM 808 N N . GLN A 1 108 ? 26.425 1.725 -27.495 1.00 96.12 108 GLN A N 1
ATOM 809 C CA . GLN A 1 108 ? 26.340 0.415 -28.158 1.00 96.12 108 GLN A CA 1
ATOM 810 C C . GLN A 1 108 ? 24.948 0.170 -28.764 1.00 96.12 108 GLN A C 1
ATOM 812 O O . GLN A 1 108 ? 24.834 -0.303 -29.894 1.00 96.12 108 GLN A O 1
ATOM 817 N N . GLN A 1 109 ? 23.895 0.539 -28.032 1.00 95.06 109 GLN A N 1
ATOM 818 C CA . GLN A 1 109 ? 22.504 0.530 -28.497 1.00 95.06 109 GLN A CA 1
ATOM 819 C C . GLN A 1 109 ? 22.301 1.436 -29.725 1.00 95.06 109 GLN A C 1
ATOM 821 O O . GLN A 1 109 ? 21.683 1.025 -30.705 1.00 95.06 109 GLN A O 1
ATOM 826 N N . ARG A 1 110 ? 22.865 2.653 -29.708 1.00 96.69 110 ARG A N 1
ATOM 827 C CA . ARG A 1 110 ? 22.833 3.597 -30.838 1.00 96.69 110 ARG A CA 1
ATOM 828 C C . ARG A 1 110 ? 23.508 3.019 -32.079 1.00 96.69 110 ARG A C 1
ATOM 830 O O . ARG A 1 110 ? 22.893 3.028 -33.140 1.00 96.69 110 ARG A O 1
ATOM 837 N N . ALA A 1 111 ? 24.720 2.480 -31.941 1.00 97.25 111 ALA A N 1
ATOM 838 C CA . ALA A 1 111 ? 25.457 1.876 -33.051 1.00 97.25 111 ALA A CA 1
ATOM 839 C C . ALA A 1 111 ? 24.705 0.679 -33.658 1.00 97.25 111 ALA A C 1
ATOM 841 O O . ALA A 1 111 ? 24.643 0.535 -34.879 1.00 97.25 111 ALA A O 1
ATOM 842 N N . PHE A 1 112 ? 24.079 -0.155 -32.818 1.00 95.94 112 PHE A N 1
ATOM 843 C CA . PHE A 1 112 ? 23.203 -1.233 -33.280 1.00 95.94 112 PHE A CA 1
ATOM 844 C C . PHE A 1 112 ? 21.997 -0.699 -34.067 1.00 95.94 112 PHE A C 1
ATOM 846 O O . PHE A 1 112 ? 21.691 -1.216 -35.140 1.00 95.94 112 PHE A O 1
ATOM 853 N N . ALA A 1 113 ? 21.322 0.337 -33.562 1.00 96.25 113 ALA A N 1
ATOM 854 C CA . ALA A 1 113 ? 20.164 0.932 -34.223 1.00 96.25 113 ALA A CA 1
ATOM 855 C C . ALA A 1 113 ? 20.539 1.595 -35.564 1.00 96.25 113 ALA A C 1
ATOM 857 O O . ALA A 1 113 ? 19.862 1.371 -36.567 1.00 96.25 113 ALA A O 1
ATOM 858 N N . GLU A 1 114 ? 21.648 2.338 -35.601 1.00 97.19 114 GLU A N 1
ATOM 859 C CA . GLU A 1 114 ? 22.186 2.990 -36.803 1.00 97.19 114 GLU A CA 1
ATOM 860 C C . GLU A 1 114 ? 22.557 1.978 -37.893 1.00 97.19 114 GLU A C 1
ATOM 862 O O . GLU A 1 114 ? 22.266 2.198 -39.068 1.00 97.19 114 GLU A O 1
ATOM 867 N N . ALA A 1 115 ? 23.135 0.835 -37.509 1.00 97.06 115 ALA A N 1
ATOM 868 C CA . ALA A 1 115 ? 23.470 -0.236 -38.443 1.00 97.06 115 ALA A CA 1
ATOM 869 C C . ALA A 1 115 ? 22.233 -0.880 -39.097 1.00 97.06 115 ALA A C 1
ATOM 871 O O . ALA A 1 115 ? 22.349 -1.470 -40.171 1.00 97.06 115 ALA A O 1
ATOM 872 N N . ARG A 1 116 ? 21.052 -0.784 -38.470 1.00 94.56 116 ARG A N 1
ATOM 873 C CA . ARG A 1 116 ? 19.784 -1.249 -39.061 1.00 94.56 116 ARG A CA 1
ATOM 874 C C . ARG A 1 116 ? 19.213 -0.231 -40.042 1.00 94.56 116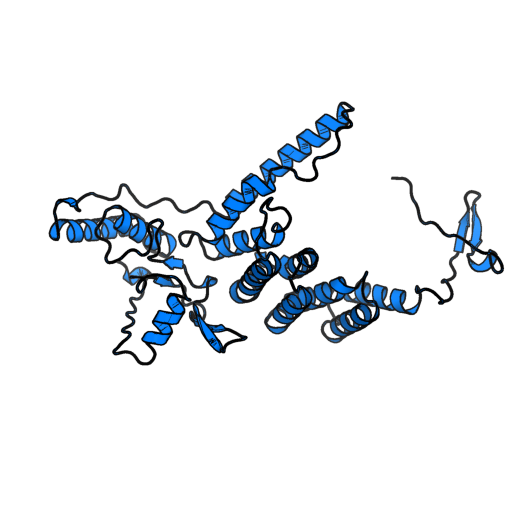 ARG A C 1
ATOM 876 O O . ARG A 1 116 ? 18.703 -0.623 -41.086 1.00 94.56 116 ARG A O 1
ATOM 883 N N . ASP A 1 117 ? 19.262 1.047 -39.680 1.00 95.25 117 ASP A N 1
ATOM 884 C CA . ASP A 1 117 ? 18.866 2.179 -40.518 1.00 95.25 117 ASP A CA 1
ATOM 885 C C . ASP A 1 117 ? 19.483 3.458 -39.931 1.00 95.25 117 ASP A C 1
ATOM 887 O O . ASP A 1 117 ? 19.289 3.776 -38.752 1.00 95.25 117 ASP A O 1
ATOM 891 N N . SER A 1 118 ? 20.194 4.222 -40.764 1.00 94.06 118 SER A N 1
ATOM 892 C CA . SER A 1 118 ? 20.916 5.429 -40.350 1.00 94.06 118 SER A CA 1
ATOM 893 C C . SER A 1 118 ? 20.030 6.467 -39.656 1.00 94.06 118 SER A C 1
ATOM 895 O O . SER A 1 118 ? 20.518 7.239 -38.831 1.00 94.06 118 SER A O 1
ATOM 897 N N . LYS A 1 119 ? 18.716 6.486 -39.934 1.00 95.44 119 LYS A N 1
ATOM 898 C CA . LYS A 1 119 ? 17.790 7.431 -39.285 1.00 95.44 119 LYS A CA 1
ATOM 899 C C . LYS A 1 119 ? 17.682 7.223 -37.768 1.00 95.44 119 LYS A C 1
ATOM 901 O O . LYS A 1 119 ? 17.282 8.144 -37.062 1.00 95.44 119 LYS A O 1
ATOM 906 N N . TYR A 1 120 ? 18.047 6.041 -37.263 1.00 95.12 120 TYR A N 1
ATOM 907 C CA . TYR A 1 120 ? 18.017 5.720 -35.835 1.00 95.12 120 TYR A CA 1
ATOM 908 C C . TYR A 1 120 ? 19.329 6.031 -35.097 1.00 95.12 120 TYR A C 1
ATOM 910 O O . TYR A 1 120 ? 19.395 5.830 -33.886 1.00 95.12 120 TYR A O 1
ATOM 918 N N . GLY A 1 121 ? 20.350 6.575 -35.771 1.00 94.25 121 GLY A N 1
ATOM 919 C CA . GLY A 1 121 ? 21.669 6.879 -35.189 1.00 94.25 121 GLY A CA 1
ATOM 920 C C . GLY A 1 121 ? 21.726 8.069 -34.219 1.00 94.25 121 GLY A C 1
ATOM 921 O O . GLY A 1 121 ? 22.811 8.464 -33.787 1.00 94.25 121 GLY A O 1
ATOM 922 N N . GLN A 1 122 ? 20.580 8.651 -33.852 1.00 96.00 122 GLN A N 1
ATOM 923 C CA . GLN A 1 122 ? 20.503 9.748 -32.882 1.00 96.00 122 GLN A CA 1
ATOM 924 C C . GLN A 1 122 ? 20.961 9.288 -31.488 1.00 96.00 122 GLN A C 1
ATOM 926 O O . GLN A 1 122 ? 20.551 8.233 -30.996 1.00 96.00 122 GLN A O 1
ATOM 931 N N . ALA A 1 123 ? 21.824 10.062 -30.833 1.00 94.06 123 ALA A N 1
ATOM 932 C CA . ALA A 1 123 ? 22.252 9.771 -29.468 1.00 94.06 123 ALA A CA 1
ATOM 933 C C . ALA A 1 123 ? 21.162 10.141 -28.457 1.00 94.06 123 ALA A C 1
ATOM 935 O O . ALA A 1 123 ? 20.387 11.067 -28.680 1.00 94.06 123 ALA A O 1
ATOM 936 N N . VAL A 1 124 ? 21.122 9.420 -27.336 1.00 93.81 124 VAL A N 1
ATOM 937 C CA . VAL A 1 124 ? 20.361 9.871 -26.166 1.00 93.81 124 VAL A CA 1
ATOM 938 C C . VAL A 1 124 ? 21.042 11.110 -25.584 1.00 93.81 124 VAL A C 1
ATOM 940 O O . VAL A 1 124 ? 22.270 11.195 -25.581 1.00 93.81 124 VAL A O 1
ATOM 943 N N . GLU A 1 125 ? 20.266 12.065 -25.077 1.00 92.25 125 GLU A N 1
ATOM 944 C CA . GLU A 1 125 ? 20.813 13.321 -24.533 1.00 92.25 125 GLU A CA 1
ATOM 945 C C . GLU A 1 125 ? 21.601 13.117 -23.227 1.00 92.25 125 GLU A C 1
ATOM 947 O O . GLU A 1 125 ? 22.439 13.936 -22.856 1.00 92.25 125 GLU A O 1
ATOM 952 N N . GLY A 1 126 ? 21.351 12.008 -22.531 1.00 93.94 126 GLY A N 1
ATOM 953 C CA . GLY A 1 126 ? 21.992 11.646 -21.277 1.00 93.94 126 GLY A CA 1
ATOM 954 C C . GLY A 1 126 ? 21.221 10.537 -20.570 1.00 93.94 126 GLY A C 1
ATOM 955 O O . GLY A 1 126 ? 20.347 9.897 -21.158 1.00 93.94 126 GLY A O 1
ATOM 956 N N . ILE A 1 127 ? 21.533 10.313 -19.293 1.00 93.62 127 ILE A N 1
ATOM 957 C CA . ILE A 1 127 ? 20.755 9.397 -18.455 1.00 93.62 127 ILE A CA 1
ATOM 958 C C . ILE A 1 127 ? 19.428 10.080 -18.102 1.00 93.62 127 ILE A C 1
ATOM 960 O O . ILE A 1 127 ? 19.453 11.175 -17.534 1.00 93.62 127 ILE A O 1
ATOM 964 N N . PRO A 1 128 ? 18.274 9.460 -18.404 1.00 90.88 128 PRO A N 1
ATOM 965 C CA . PRO A 1 128 ? 16.978 10.039 -18.081 1.00 90.88 128 PRO A CA 1
ATOM 966 C C . PRO A 1 128 ? 16.824 10.284 -16.580 1.00 90.88 128 PRO A C 1
ATOM 968 O O . PRO A 1 128 ? 17.234 9.463 -15.757 1.00 90.88 128 PRO A O 1
ATOM 971 N N . ALA A 1 129 ? 16.212 11.414 -16.226 1.00 87.94 129 ALA A N 1
ATOM 972 C CA . ALA A 1 129 ? 15.972 11.766 -14.835 1.00 87.94 129 ALA A CA 1
ATOM 973 C C . ALA A 1 129 ? 15.001 10.777 -14.174 1.00 87.94 129 ALA A C 1
ATOM 975 O O . ALA A 1 129 ? 13.955 10.439 -14.736 1.00 87.94 129 ALA A O 1
ATOM 976 N N . SER A 1 130 ? 15.320 10.359 -12.949 1.00 86.31 130 SER A N 1
ATOM 977 C CA . SER A 1 130 ? 14.410 9.539 -12.154 1.00 86.31 130 SER A CA 1
ATOM 978 C C . SER A 1 130 ? 13.130 10.313 -11.811 1.00 86.31 130 SER A C 1
ATOM 980 O O . SER A 1 130 ? 13.174 11.535 -11.623 1.00 86.31 130 SER A O 1
ATOM 982 N N . PRO A 1 131 ? 11.983 9.626 -11.672 1.00 90.56 131 PRO A N 1
ATOM 983 C CA . PRO A 1 131 ? 10.755 10.254 -11.200 1.00 90.56 131 PRO A CA 1
ATOM 984 C C . PRO A 1 131 ? 10.934 10.921 -9.831 1.00 90.56 131 PRO A C 1
ATOM 986 O O . PRO A 1 131 ? 11.778 10.519 -9.029 1.00 90.56 131 PRO A O 1
ATOM 989 N N . THR A 1 132 ? 10.092 11.913 -9.528 1.00 93.88 132 THR A N 1
ATOM 990 C CA . THR A 1 132 ? 10.033 12.512 -8.188 1.00 93.88 132 THR A CA 1
ATOM 991 C C . THR A 1 132 ? 9.776 11.433 -7.136 1.00 93.88 132 THR A C 1
ATOM 993 O O . THR A 1 132 ? 8.818 10.670 -7.258 1.00 93.88 132 THR A O 1
ATOM 996 N N . SER A 1 133 ? 10.602 11.395 -6.088 1.00 97.19 133 SER A N 1
ATOM 997 C CA . SER A 1 133 ? 10.419 10.452 -4.982 1.00 97.19 133 SER A CA 1
ATOM 998 C C . SER A 1 133 ? 9.134 10.733 -4.202 1.00 97.19 133 SER A C 1
ATOM 1000 O O . SER A 1 133 ? 8.634 11.865 -4.165 1.00 97.19 133 SER A O 1
ATOM 1002 N N . PHE A 1 134 ? 8.622 9.716 -3.509 1.00 98.38 134 PHE A N 1
ATOM 1003 C CA . PHE A 1 134 ? 7.463 9.868 -2.637 1.00 98.38 134 PHE A CA 1
ATOM 1004 C C . PHE A 1 134 ? 7.718 10.929 -1.565 1.00 98.38 134 PHE A C 1
ATOM 1006 O O . PHE A 1 134 ? 6.871 11.789 -1.343 1.00 98.38 134 PHE A O 1
ATOM 1013 N N . SER A 1 135 ? 8.901 10.903 -0.944 1.00 98.12 135 SER A N 1
ATOM 1014 C CA . SER A 1 135 ? 9.279 11.843 0.118 1.00 98.12 135 SER A CA 1
ATOM 1015 C C . SER A 1 135 ? 9.193 13.300 -0.345 1.00 98.12 135 SER A C 1
ATOM 1017 O O . SER A 1 135 ? 8.609 14.138 0.344 1.00 98.12 135 SER A O 1
ATOM 1019 N N . LYS A 1 136 ? 9.696 13.602 -1.552 1.00 98.00 136 LYS A N 1
ATOM 1020 C CA . LYS A 1 136 ? 9.601 14.953 -2.113 1.00 98.00 136 LYS A CA 1
ATOM 1021 C C . LYS A 1 136 ? 8.147 15.337 -2.388 1.00 98.00 136 LYS A C 1
ATOM 1023 O O . LYS A 1 136 ? 7.714 16.405 -1.961 1.00 98.00 136 LYS A O 1
ATOM 1028 N N . LEU A 1 137 ? 7.380 14.455 -3.031 1.00 98.25 137 LEU A N 1
ATOM 1029 C CA . LEU A 1 137 ? 5.975 14.716 -3.346 1.00 98.25 137 LEU A CA 1
ATOM 1030 C C . LEU A 1 137 ? 5.110 14.903 -2.082 1.00 98.25 137 LEU A C 1
ATOM 1032 O O . LEU A 1 137 ? 4.221 15.755 -2.054 1.00 98.25 137 LEU A O 1
ATOM 1036 N N . ASP A 1 138 ? 5.379 14.138 -1.023 1.00 98.25 138 ASP A N 1
ATOM 1037 C CA . ASP A 1 138 ? 4.706 14.263 0.271 1.00 98.25 138 ASP A CA 1
ATOM 1038 C C . ASP A 1 138 ? 5.126 15.524 1.036 1.00 98.25 138 ASP A C 1
ATOM 1040 O O . ASP A 1 138 ? 4.272 16.146 1.671 1.00 98.25 138 ASP A O 1
ATOM 1044 N N . SER A 1 139 ? 6.386 15.965 0.925 1.00 98.38 139 SER A N 1
ATOM 1045 C CA . SER A 1 139 ? 6.816 17.276 1.438 1.00 98.38 139 SER A CA 1
ATOM 1046 C C . SER A 1 139 ? 6.036 18.408 0.776 1.00 98.38 139 SER A C 1
ATOM 1048 O O . SER A 1 139 ? 5.414 19.206 1.475 1.00 98.38 139 SER A O 1
ATOM 1050 N N . ASP A 1 140 ? 5.968 18.420 -0.558 1.00 98.06 140 ASP A N 1
ATOM 1051 C CA . ASP A 1 140 ? 5.255 19.454 -1.319 1.00 98.06 140 ASP A CA 1
ATOM 1052 C C . ASP A 1 140 ? 3.760 19.490 -0.946 1.00 98.06 140 ASP A C 1
ATOM 1054 O O . ASP A 1 140 ? 3.166 20.552 -0.731 1.00 98.06 140 ASP A O 1
ATOM 1058 N N . HIS A 1 141 ? 3.145 18.313 -0.782 1.00 97.50 141 HIS A N 1
ATOM 1059 C CA . HIS A 1 141 ? 1.771 18.190 -0.295 1.00 97.50 141 HIS A CA 1
ATOM 1060 C C . HIS A 1 141 ? 1.602 18.743 1.132 1.00 97.50 141 HIS A C 1
ATOM 1062 O O . HIS A 1 141 ? 0.647 19.477 1.409 1.00 97.50 141 HIS A O 1
ATOM 1068 N N . LYS A 1 142 ? 2.506 18.400 2.057 1.00 96.94 142 LYS A N 1
ATOM 1069 C CA . LYS A 1 142 ? 2.466 18.870 3.451 1.00 96.94 142 LYS A CA 1
ATOM 1070 C C . LYS A 1 142 ? 2.652 20.382 3.544 1.00 96.94 142 LYS A C 1
ATOM 1072 O O . LYS A 1 142 ? 1.934 21.020 4.316 1.00 96.94 142 LYS A O 1
ATOM 1077 N N . GLU A 1 143 ? 3.552 20.951 2.751 1.00 97.81 143 GLU A N 1
ATOM 1078 C CA . GLU A 1 143 ? 3.772 22.394 2.645 1.00 97.81 143 GLU A CA 1
ATOM 1079 C C . GLU A 1 143 ? 2.518 23.107 2.129 1.00 97.81 143 GLU A C 1
ATOM 1081 O O . GLU A 1 143 ? 2.056 24.063 2.758 1.00 97.81 143 GLU A O 1
ATOM 1086 N N . ALA A 1 144 ? 1.885 22.584 1.073 1.00 96.06 144 ALA A N 1
ATOM 1087 C CA . ALA A 1 144 ? 0.616 23.113 0.574 1.00 96.06 144 ALA A CA 1
ATOM 1088 C C . ALA A 1 144 ? -0.487 23.074 1.651 1.00 96.06 144 ALA A C 1
ATOM 1090 O O . ALA A 1 144 ? -1.192 24.061 1.873 1.00 96.06 144 ALA A O 1
ATOM 1091 N N . MET A 1 145 ? -0.610 21.959 2.382 1.00 93.44 145 MET A N 1
ATOM 1092 C CA . MET A 1 145 ? -1.566 21.829 3.489 1.00 93.44 145 MET A CA 1
ATOM 1093 C C . MET A 1 145 ? -1.272 22.793 4.644 1.00 93.44 145 MET A C 1
ATOM 1095 O O . MET A 1 145 ? -2.206 23.306 5.267 1.00 93.44 145 MET A O 1
ATOM 1099 N N . ALA A 1 146 ? 0.001 23.034 4.956 1.00 94.44 146 ALA A N 1
ATOM 1100 C CA . ALA A 1 146 ? 0.412 23.978 5.989 1.00 94.44 146 ALA A CA 1
ATOM 1101 C C . ALA A 1 146 ? 0.087 25.424 5.589 1.00 94.44 146 ALA A C 1
ATOM 1103 O O . ALA A 1 146 ? -0.478 26.159 6.403 1.00 94.44 146 ALA A O 1
ATOM 1104 N N . ALA A 1 147 ? 0.361 25.802 4.338 1.00 93.38 147 ALA A N 1
ATOM 1105 C CA . ALA A 1 147 ? 0.020 27.112 3.791 1.00 93.38 147 ALA A CA 1
ATOM 1106 C C . ALA A 1 147 ? -1.493 27.369 3.854 1.00 93.38 147 ALA A C 1
ATOM 1108 O O . ALA A 1 147 ? -1.923 28.381 4.407 1.00 93.38 147 ALA A O 1
ATOM 1109 N N . TYR A 1 148 ? -2.306 26.403 3.419 1.00 90.31 148 TYR A N 1
ATOM 1110 C CA . TYR A 1 148 ? -3.765 26.500 3.501 1.00 90.31 148 TYR A CA 1
ATOM 1111 C C . TYR A 1 148 ? -4.273 26.648 4.942 1.00 90.31 148 TYR A C 1
ATOM 1113 O O . TYR A 1 148 ? -5.112 27.496 5.239 1.00 90.31 148 TYR A O 1
ATOM 1121 N N . ARG A 1 149 ? -3.738 25.867 5.890 1.00 89.50 149 ARG A N 1
ATOM 1122 C CA . ARG A 1 149 ? -4.104 26.002 7.314 1.00 89.50 149 ARG A CA 1
ATOM 1123 C C . ARG A 1 149 ? -3.720 27.366 7.888 1.00 89.50 149 ARG A C 1
ATOM 1125 O O . ARG A 1 149 ? -4.462 27.896 8.716 1.00 89.50 149 ARG A O 1
ATOM 1132 N N . LYS A 1 150 ? -2.573 27.914 7.476 1.00 91.25 150 LYS A N 1
ATOM 1133 C CA . LYS A 1 150 ? -2.116 29.245 7.885 1.00 91.25 150 LYS A CA 1
ATOM 1134 C C . LYS A 1 150 ? -3.079 30.320 7.382 1.00 91.25 150 LYS A C 1
ATOM 1136 O O . LYS A 1 150 ? -3.557 31.107 8.196 1.00 91.25 150 LYS A O 1
ATOM 1141 N N . GLU A 1 151 ? -3.452 30.271 6.106 1.00 88.38 151 GLU A N 1
ATOM 1142 C CA . GLU A 1 151 ? -4.441 31.179 5.513 1.00 88.38 151 GLU A CA 1
ATOM 1143 C C . GLU A 1 151 ? -5.780 31.127 6.269 1.00 88.38 151 GLU A C 1
ATOM 1145 O O . GLU A 1 151 ? -6.319 32.158 6.674 1.00 88.38 151 GLU A O 1
ATOM 1150 N N . LEU A 1 152 ? -6.292 29.924 6.562 1.00 85.31 152 LEU A N 1
ATOM 1151 C CA . LEU A 1 152 ? -7.532 29.760 7.328 1.00 85.31 152 LEU A CA 1
ATOM 1152 C C . LEU A 1 152 ? -7.460 30.384 8.728 1.00 85.31 152 LEU A C 1
ATOM 1154 O O . LEU A 1 152 ? -8.445 30.951 9.210 1.00 85.31 152 LEU A O 1
ATOM 1158 N N . LYS A 1 153 ? -6.313 30.266 9.404 1.00 87.31 153 LYS A N 1
ATOM 1159 C CA . LYS A 1 153 ? -6.100 30.863 10.728 1.00 87.31 153 LYS A CA 1
ATOM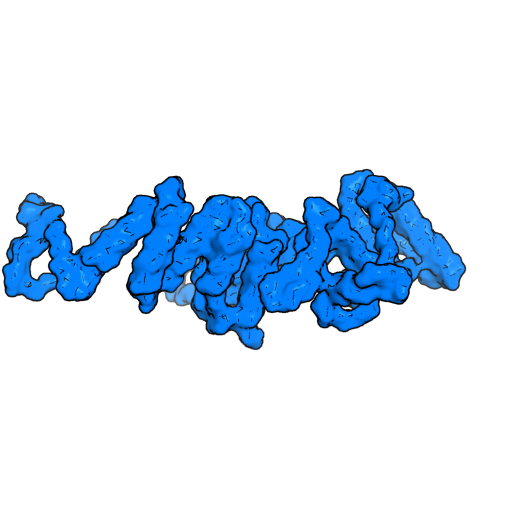 1160 C C . LYS A 1 153 ? -6.078 32.391 10.645 1.00 87.31 153 LYS A C 1
ATOM 1162 O O . LYS A 1 153 ? -6.700 33.045 11.480 1.00 87.31 153 LYS A O 1
ATOM 1167 N N . GLU A 1 154 ? -5.412 32.950 9.640 1.00 88.75 154 GLU A N 1
ATOM 1168 C CA . GLU A 1 154 ? -5.338 34.397 9.415 1.00 88.75 154 GLU A CA 1
ATOM 1169 C C . GLU A 1 154 ? -6.718 34.988 9.106 1.00 88.75 154 GLU A C 1
ATOM 1171 O O . GLU A 1 154 ? -7.115 35.973 9.729 1.00 88.75 154 GLU A O 1
ATOM 1176 N N . ARG A 1 155 ? -7.508 34.341 8.245 1.00 85.06 155 ARG A N 1
ATOM 1177 C CA . ARG A 1 155 ? -8.892 34.752 7.950 1.00 85.06 155 ARG A CA 1
ATOM 1178 C C . ARG A 1 155 ? -9.771 34.773 9.199 1.00 85.06 155 ARG A C 1
ATOM 1180 O O . ARG A 1 155 ? -10.439 35.767 9.477 1.00 85.06 155 ARG A O 1
ATOM 1187 N N . ARG A 1 156 ? -9.694 33.721 10.025 1.00 83.94 156 ARG A N 1
ATOM 1188 C CA . ARG A 1 156 ? -10.402 33.664 11.317 1.00 83.94 156 ARG A CA 1
ATOM 1189 C C . ARG A 1 156 ? -9.992 34.795 12.256 1.00 83.94 156 ARG A C 1
ATOM 1191 O O . ARG A 1 156 ? -10.857 35.375 12.904 1.00 83.94 156 ARG A O 1
ATOM 1198 N N . SER A 1 157 ? -8.701 35.127 12.317 1.00 86.00 157 SER A N 1
ATOM 1199 C CA . SER A 1 157 ? -8.212 36.227 13.162 1.00 86.00 157 SER A CA 1
ATOM 1200 C C . SER A 1 157 ? -8.732 37.601 12.726 1.00 86.00 157 SER A C 1
ATOM 1202 O O . SER A 1 157 ? -8.897 38.481 13.563 1.00 86.00 157 SER A O 1
ATOM 1204 N N . LYS A 1 158 ? -9.070 37.764 11.440 1.00 87.56 158 LYS A N 1
ATOM 1205 C CA . LYS A 1 158 ? -9.684 38.977 10.877 1.00 87.56 158 LYS A CA 1
ATOM 1206 C C . LYS A 1 158 ? -11.210 39.029 11.050 1.00 87.56 158 LYS A C 1
ATOM 1208 O O . LYS A 1 158 ? -11.852 39.939 10.541 1.00 87.56 158 LYS A O 1
ATOM 1213 N N . GLY A 1 159 ? -11.807 38.060 11.750 1.00 84.25 159 GLY A N 1
ATOM 1214 C CA . GLY A 1 159 ? -13.253 37.991 11.966 1.00 84.25 159 GLY A CA 1
ATOM 1215 C C . GLY A 1 159 ? -14.051 37.462 10.769 1.00 84.25 159 GLY A C 1
ATOM 1216 O O . GLY A 1 159 ? -15.283 37.493 10.804 1.00 84.25 159 GLY A O 1
ATOM 1217 N N . GLU A 1 160 ? -13.392 36.938 9.728 1.00 79.75 160 GLU A N 1
ATOM 1218 C CA . GLU A 1 160 ? -14.076 36.320 8.591 1.00 79.75 160 GLU A CA 1
ATOM 1219 C C . GLU A 1 160 ? -14.740 35.004 9.027 1.00 79.75 160 GLU A C 1
ATOM 1221 O O . GLU A 1 160 ? -14.087 33.979 9.236 1.00 79.75 160 GLU A O 1
ATOM 1226 N N . LYS A 1 161 ? -16.072 35.018 9.151 1.00 69.31 161 LYS A N 1
ATOM 1227 C CA . LYS A 1 161 ? -16.897 33.845 9.494 1.00 69.31 161 LYS A CA 1
ATOM 1228 C C . LYS A 1 161 ? -17.278 33.004 8.270 1.00 69.31 161 LYS A C 1
ATOM 1230 O O . LYS A 1 161 ? -18.368 32.441 8.218 1.00 69.31 161 LYS A O 1
ATOM 1235 N N . THR A 1 162 ? -16.425 32.931 7.254 1.00 63.19 162 THR A N 1
ATOM 1236 C CA . THR A 1 162 ? -16.682 32.060 6.100 1.00 63.19 162 THR A CA 1
ATOM 1237 C C . THR A 1 162 ? -16.716 30.602 6.542 1.00 63.19 162 THR A C 1
ATOM 1239 O O . THR A 1 162 ? -15.784 30.126 7.196 1.00 63.19 162 THR A O 1
ATOM 1242 N N . ALA A 1 163 ? -17.787 29.893 6.173 1.00 62.28 163 ALA A N 1
ATOM 1243 C CA . ALA A 1 163 ? -17.855 28.447 6.315 1.00 62.28 163 ALA A CA 1
ATOM 1244 C C . ALA A 1 163 ? -16.616 27.833 5.650 1.00 62.28 163 ALA A C 1
ATOM 1246 O O . ALA A 1 163 ? -16.288 28.173 4.511 1.00 62.28 163 ALA A O 1
ATOM 1247 N N . LEU A 1 164 ? -15.898 26.973 6.377 1.00 60.19 164 LEU A N 1
ATOM 1248 C CA . LEU A 1 164 ? -14.792 26.234 5.780 1.00 60.19 164 LEU A CA 1
ATOM 1249 C C . LEU A 1 164 ? -15.353 25.415 4.613 1.00 60.19 164 LEU A C 1
ATOM 1251 O O . LEU A 1 164 ? -16.353 24.718 4.817 1.00 60.19 164 LEU A O 1
ATOM 1255 N N . PRO A 1 165 ? -14.747 25.471 3.415 1.00 63.12 165 PRO A N 1
ATOM 1256 C CA . PRO A 1 165 ? -15.144 24.560 2.359 1.00 63.12 165 PRO A CA 1
ATOM 1257 C C . PRO A 1 165 ? -14.959 23.123 2.863 1.00 63.12 165 PRO A C 1
ATOM 1259 O O . PRO A 1 165 ? -14.027 22.821 3.612 1.00 63.12 165 PRO A O 1
ATOM 1262 N N . LEU A 1 166 ? -15.872 22.233 2.470 1.00 57.53 166 LEU A N 1
ATOM 1263 C CA . LEU A 1 166 ? -15.838 20.815 2.851 1.00 57.53 166 LEU A CA 1
ATOM 1264 C C . LEU A 1 166 ? -14.524 20.125 2.432 1.00 57.53 166 LEU A C 1
ATOM 1266 O O . LEU A 1 166 ? -14.146 19.115 3.028 1.00 57.53 166 LEU A O 1
ATOM 1270 N N . GLN A 1 167 ? -13.825 20.682 1.438 1.00 69.00 167 GLN A N 1
ATOM 1271 C CA . GLN A 1 167 ? -12.552 20.207 0.898 1.00 69.00 167 GLN A CA 1
ATOM 1272 C C . GLN A 1 167 ? -11.580 21.374 0.683 1.00 69.00 167 GLN A C 1
ATOM 1274 O O . GLN A 1 167 ? -11.998 22.492 0.385 1.00 69.00 167 GLN A O 1
ATOM 1279 N N . SER A 1 168 ? -10.276 21.123 0.841 1.00 78.19 168 SER A N 1
ATOM 1280 C CA . SER A 1 168 ? -9.248 22.161 0.700 1.00 78.19 168 SER A CA 1
ATOM 1281 C C . SER A 1 168 ? -8.765 22.375 -0.738 1.00 78.19 168 SER A C 1
ATOM 1283 O O . SER A 1 168 ? -7.921 23.240 -0.942 1.00 78.19 168 SER A O 1
ATOM 1285 N N . GLY A 1 169 ? -9.199 21.578 -1.725 1.00 85.38 169 GLY A N 1
ATOM 1286 C CA . GLY A 1 169 ? -8.676 21.609 -3.106 1.00 85.38 169 GLY A CA 1
ATOM 1287 C C . GLY A 1 169 ? -7.291 20.952 -3.266 1.00 85.38 169 GLY A C 1
ATOM 1288 O O . GLY A 1 169 ? -6.851 20.601 -4.365 1.00 85.38 169 GLY A O 1
ATOM 1289 N N . ILE A 1 170 ? -6.574 20.777 -2.154 1.00 91.31 170 ILE A N 1
ATOM 1290 C CA . ILE A 1 170 ? -5.206 20.253 -2.135 1.00 91.31 170 ILE A CA 1
ATOM 1291 C C . ILE A 1 170 ? -5.200 18.748 -2.380 1.00 91.31 170 ILE A C 1
ATOM 1293 O O . ILE A 1 170 ? -4.350 18.262 -3.123 1.00 91.31 170 ILE A O 1
ATOM 1297 N N . GLN A 1 171 ? -6.129 17.993 -1.789 1.00 91.88 171 GLN A N 1
ATOM 1298 C CA . GLN A 1 171 ? -6.150 16.550 -2.021 1.00 91.88 171 GLN A CA 1
ATOM 1299 C C . GLN A 1 171 ? -6.456 16.242 -3.488 1.00 91.88 171 GLN A C 1
ATOM 1301 O O . GLN A 1 171 ? -5.800 15.386 -4.069 1.00 91.88 171 GLN A O 1
ATOM 1306 N N . GLU A 1 172 ? -7.358 16.995 -4.107 1.00 92.25 172 GLU A N 1
ATOM 1307 C CA . GLU A 1 172 ? -7.721 16.898 -5.520 1.00 92.25 172 GLU A CA 1
ATOM 1308 C C . GLU A 1 172 ? -6.528 17.198 -6.438 1.00 92.25 172 GLU A C 1
ATOM 1310 O O . GLU A 1 172 ? -6.327 16.526 -7.447 1.00 92.25 172 GLU A O 1
ATOM 1315 N N . THR A 1 173 ? -5.683 18.155 -6.045 1.00 94.31 173 THR A N 1
ATOM 1316 C CA . THR A 1 173 ? -4.462 18.521 -6.781 1.00 94.31 173 THR A CA 1
ATOM 1317 C C . THR A 1 173 ? -3.374 17.446 -6.690 1.00 94.31 173 THR A C 1
ATOM 1319 O O . THR A 1 173 ? -2.660 17.185 -7.661 1.00 94.31 173 THR A O 1
ATOM 1322 N N . TYR A 1 174 ? -3.207 16.825 -5.520 1.00 96.88 174 TYR A N 1
ATOM 1323 C CA . TYR A 1 174 ? -2.105 15.890 -5.270 1.00 96.88 174 TYR A CA 1
ATOM 1324 C C . TYR A 1 174 ? -2.465 14.429 -5.536 1.00 96.88 174 TYR A C 1
ATOM 1326 O O . TYR A 1 174 ? -1.583 13.641 -5.877 1.00 96.88 174 TYR A O 1
ATOM 1334 N N . PHE A 1 175 ? -3.739 14.049 -5.449 1.00 97.25 175 PHE A N 1
ATOM 1335 C CA . PHE A 1 175 ? -4.160 12.665 -5.660 1.00 97.25 175 PHE A CA 1
ATOM 1336 C C . PHE A 1 175 ? -3.759 12.106 -7.033 1.00 97.25 175 PHE A C 1
ATOM 1338 O O . PHE A 1 175 ? -3.208 11.002 -7.068 1.00 97.25 175 PHE A O 1
ATOM 1345 N N . PRO A 1 176 ? -3.932 12.830 -8.159 1.00 96.94 176 PRO A N 1
ATOM 1346 C CA . PRO A 1 176 ? -3.447 12.370 -9.457 1.00 96.94 176 PRO A CA 1
ATOM 1347 C C . PRO A 1 176 ? -1.926 12.180 -9.497 1.00 96.94 176 PRO A C 1
ATOM 1349 O O . PRO A 1 176 ? -1.459 11.231 -10.120 1.00 96.94 176 PRO A O 1
ATOM 1352 N N . LYS A 1 177 ? -1.156 13.023 -8.792 1.00 97.62 177 LYS A N 1
ATOM 1353 C CA . LYS A 1 177 ? 0.313 12.940 -8.739 1.00 97.62 177 LYS A CA 1
ATOM 1354 C C . LYS A 1 177 ? 0.780 11.687 -7.999 1.00 97.62 177 LYS A C 1
ATOM 1356 O O . LYS A 1 177 ? 1.592 10.937 -8.532 1.00 97.62 177 LYS A O 1
ATOM 1361 N N . PHE A 1 178 ? 0.214 11.404 -6.822 1.00 98.38 178 PHE A N 1
ATOM 1362 C CA . PHE A 1 178 ? 0.507 10.161 -6.097 1.00 98.38 178 PHE A CA 1
ATOM 1363 C C . PHE A 1 178 ? 0.052 8.931 -6.883 1.00 98.38 178 PHE A C 1
ATOM 1365 O O . PHE A 1 178 ? 0.774 7.941 -6.962 1.00 98.38 178 PHE A O 1
ATOM 1372 N N . ARG A 1 179 ? -1.110 9.000 -7.541 1.00 97.06 179 ARG A N 1
ATOM 1373 C CA . ARG A 1 179 ? -1.595 7.905 -8.387 1.00 97.06 179 ARG A CA 1
ATOM 1374 C C . ARG A 1 179 ? -0.673 7.648 -9.582 1.00 97.06 179 ARG A C 1
ATOM 1376 O O . ARG A 1 179 ? -0.500 6.491 -9.955 1.00 97.06 179 ARG A O 1
ATOM 1383 N N . ALA A 1 180 ? -0.113 8.697 -10.183 1.00 96.44 180 ALA A N 1
ATOM 1384 C CA . ALA A 1 180 ? 0.862 8.581 -11.262 1.00 96.44 180 ALA A CA 1
ATOM 1385 C C . ALA A 1 180 ? 2.171 7.963 -10.758 1.00 96.44 180 ALA A C 1
ATOM 1387 O O . ALA A 1 180 ? 2.651 7.006 -11.359 1.00 96.44 180 ALA A O 1
ATOM 1388 N N . LEU A 1 181 ? 2.688 8.427 -9.614 1.00 97.56 181 LEU A N 1
ATOM 1389 C CA . LEU A 1 181 ? 3.883 7.858 -8.990 1.00 97.56 181 LEU A CA 1
ATOM 1390 C C . LEU A 1 181 ? 3.705 6.367 -8.671 1.00 97.56 181 LEU A C 1
ATOM 1392 O O . LEU A 1 181 ? 4.554 5.566 -9.038 1.00 97.56 181 LEU A O 1
ATOM 1396 N N . ALA A 1 182 ? 2.564 5.971 -8.096 1.00 96.88 182 ALA A N 1
ATOM 1397 C CA . ALA A 1 182 ? 2.254 4.573 -7.782 1.00 96.88 182 ALA A CA 1
ATOM 1398 C C . ALA A 1 182 ? 2.278 3.637 -9.009 1.00 96.88 182 ALA A C 1
ATOM 1400 O O . ALA A 1 182 ? 2.482 2.433 -8.866 1.00 96.88 182 ALA A O 1
ATOM 1401 N N . LYS A 1 183 ? 2.062 4.184 -10.212 1.00 93.25 183 LYS A N 1
ATOM 1402 C CA . LYS A 1 183 ? 2.042 3.451 -11.486 1.00 93.25 183 LYS A CA 1
ATOM 1403 C C . LYS A 1 183 ? 3.327 3.595 -12.302 1.00 93.25 183 LYS A C 1
ATOM 1405 O O . LYS A 1 183 ? 3.447 2.951 -13.341 1.00 93.25 183 LYS A O 1
ATOM 1410 N N . ASN A 1 184 ? 4.258 4.443 -11.876 1.00 93.94 184 ASN A N 1
ATOM 1411 C CA . ASN A 1 184 ? 5.473 4.718 -12.624 1.00 93.94 184 ASN A CA 1
ATOM 1412 C C . ASN A 1 184 ? 6.560 3.711 -12.243 1.00 93.94 184 ASN A C 1
ATOM 1414 O O . ASN A 1 184 ? 7.206 3.862 -11.212 1.00 93.94 184 ASN A O 1
ATOM 1418 N N . TYR A 1 185 ? 6.781 2.701 -13.082 1.00 92.88 185 TYR A N 1
ATOM 1419 C CA . TYR A 1 185 ? 7.790 1.665 -12.840 1.00 92.88 185 TYR A CA 1
ATOM 1420 C C . TYR A 1 185 ? 9.242 2.141 -12.973 1.00 92.88 185 TYR A C 1
ATOM 1422 O O . TYR A 1 185 ? 10.135 1.344 -12.737 1.00 92.88 185 TYR A O 1
ATOM 1430 N N . LEU A 1 186 ? 9.501 3.409 -13.310 1.00 94.19 186 LEU A N 1
ATOM 1431 C CA . LEU A 1 186 ? 10.834 4.002 -13.150 1.00 94.19 186 LEU A CA 1
ATOM 1432 C C . LEU A 1 186 ? 11.080 4.499 -11.714 1.00 94.19 186 LEU A C 1
ATOM 1434 O O . LEU A 1 186 ? 12.216 4.818 -11.365 1.00 94.19 186 LEU A O 1
ATOM 1438 N N . ALA A 1 187 ? 10.032 4.587 -10.885 1.00 95.81 187 ALA A N 1
ATOM 1439 C CA . ALA A 1 187 ? 10.142 4.882 -9.463 1.00 95.81 187 ALA A CA 1
ATOM 1440 C C . ALA A 1 187 ? 10.418 3.605 -8.661 1.00 95.81 187 ALA A C 1
ATOM 1442 O O . ALA A 1 187 ? 9.967 2.512 -9.021 1.00 95.81 187 ALA A O 1
ATOM 1443 N N . SER A 1 188 ? 11.113 3.757 -7.531 1.00 94.81 188 SER A N 1
ATOM 1444 C CA . SER A 1 188 ? 11.441 2.626 -6.664 1.00 94.81 188 SER A CA 1
ATOM 1445 C C . SER A 1 188 ? 10.174 1.883 -6.200 1.00 94.81 188 SER A C 1
ATOM 1447 O O . SER A 1 188 ? 9.118 2.505 -6.024 1.00 94.81 188 SER A O 1
ATOM 1449 N N . PRO A 1 189 ? 10.239 0.559 -5.954 1.00 95.75 189 PRO A N 1
ATOM 1450 C CA . PRO A 1 189 ? 9.104 -0.184 -5.407 1.00 95.75 189 PRO A CA 1
ATOM 1451 C C . PRO A 1 189 ? 8.528 0.426 -4.120 1.00 95.75 189 PRO A C 1
ATOM 1453 O O . PRO A 1 189 ? 7.313 0.395 -3.926 1.00 95.75 189 PRO A O 1
ATOM 1456 N N . ASP A 1 190 ? 9.375 1.011 -3.270 1.00 96.31 190 ASP A N 1
ATOM 1457 C CA . ASP A 1 190 ? 8.950 1.675 -2.035 1.00 96.31 190 ASP A CA 1
ATOM 1458 C C . ASP A 1 190 ? 8.244 3.008 -2.288 1.00 96.31 190 ASP A C 1
ATOM 1460 O O . ASP A 1 190 ? 7.236 3.283 -1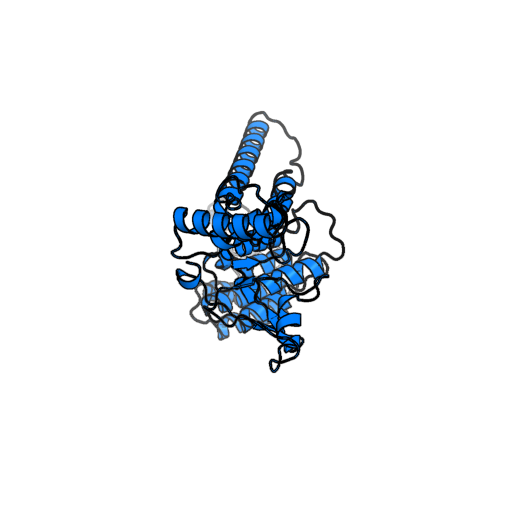.636 1.00 96.31 190 ASP A O 1
ATOM 1464 N N . ASP A 1 191 ? 8.710 3.829 -3.233 1.00 97.94 191 ASP A N 1
ATOM 1465 C CA . ASP A 1 191 ? 8.001 5.058 -3.612 1.00 97.94 191 ASP A CA 1
ATOM 1466 C C . ASP A 1 191 ? 6.617 4.730 -4.182 1.00 97.94 191 ASP A C 1
ATOM 1468 O O . ASP A 1 191 ? 5.624 5.375 -3.833 1.00 97.94 191 ASP A O 1
ATOM 1472 N N . ARG A 1 192 ? 6.531 3.684 -5.017 1.00 97.81 192 ARG A N 1
ATOM 1473 C CA . ARG A 1 192 ? 5.258 3.212 -5.575 1.00 97.81 192 ARG A CA 1
ATOM 1474 C C . ARG A 1 192 ? 4.310 2.730 -4.479 1.00 97.81 192 ARG A C 1
ATOM 1476 O O . ARG A 1 192 ? 3.147 3.138 -4.461 1.00 97.81 192 ARG A O 1
ATOM 1483 N N . GLY A 1 193 ? 4.803 1.908 -3.551 1.00 98.25 193 GLY A N 1
ATOM 1484 C CA . GLY A 1 193 ? 4.030 1.395 -2.419 1.00 98.25 193 GLY A CA 1
ATOM 1485 C C . GLY A 1 193 ? 3.524 2.506 -1.494 1.00 98.25 193 GLY A C 1
ATOM 1486 O O . GLY A 1 193 ? 2.334 2.548 -1.170 1.00 98.25 193 GLY A O 1
ATOM 1487 N N . GLN A 1 194 ? 4.387 3.457 -1.125 1.00 98.69 194 GLN A N 1
ATOM 1488 C CA . GLN A 1 194 ? 4.014 4.604 -0.291 1.00 98.69 194 GLN A CA 1
ATOM 1489 C C . GLN A 1 194 ? 2.988 5.505 -0.987 1.00 98.69 194 GLN A C 1
ATOM 1491 O O . GLN A 1 194 ? 2.001 5.916 -0.370 1.00 98.69 194 GLN A O 1
ATOM 1496 N N . ALA A 1 195 ? 3.159 5.765 -2.286 1.00 98.62 195 ALA A N 1
ATOM 1497 C CA . ALA A 1 195 ? 2.202 6.538 -3.069 1.00 98.62 195 ALA A CA 1
ATOM 1498 C C . ALA A 1 195 ? 0.842 5.826 -3.177 1.00 98.62 195 ALA A C 1
ATOM 1500 O O . ALA A 1 195 ? -0.206 6.459 -3.016 1.00 98.62 195 ALA A O 1
ATOM 1501 N N . LEU A 1 196 ? 0.840 4.501 -3.361 1.00 98.56 196 LEU A N 1
ATOM 1502 C CA . LEU A 1 196 ? -0.375 3.685 -3.351 1.00 98.56 196 LEU A CA 1
ATOM 1503 C C . LEU A 1 196 ? -1.075 3.745 -1.988 1.00 98.56 196 LEU A C 1
ATOM 1505 O O . LEU A 1 196 ? -2.295 3.922 -1.920 1.00 98.56 196 LEU A O 1
ATOM 1509 N N . PHE A 1 197 ? -0.309 3.662 -0.898 1.00 98.75 197 PHE A N 1
ATOM 1510 C CA . PHE A 1 197 ? -0.831 3.772 0.460 1.00 98.75 197 PHE A CA 1
ATOM 1511 C C . PHE A 1 197 ? -1.406 5.161 0.755 1.00 98.75 197 PHE A C 1
ATOM 1513 O O . PHE A 1 197 ? -2.456 5.284 1.400 1.00 98.75 197 PHE A O 1
ATOM 1520 N N . TRP A 1 198 ? -0.772 6.210 0.232 1.00 98.38 198 TRP A N 1
ATOM 1521 C CA . TRP A 1 198 ? -1.287 7.571 0.297 1.00 98.38 198 TRP A CA 1
ATOM 1522 C C . TRP A 1 198 ? -2.617 7.691 -0.454 1.00 98.38 198 TRP A C 1
ATOM 1524 O O . TRP A 1 198 ? -3.584 8.220 0.102 1.00 98.38 198 TRP A O 1
ATOM 1534 N N . CYS A 1 199 ? -2.710 7.146 -1.674 1.00 98.12 199 CYS A N 1
ATOM 1535 C CA . CYS A 1 199 ? -3.953 7.115 -2.449 1.00 98.12 199 CYS A CA 1
ATOM 1536 C C . CYS A 1 199 ? -5.059 6.348 -1.716 1.00 98.12 199 CYS A C 1
ATOM 1538 O O . CYS A 1 199 ? -6.177 6.844 -1.607 1.00 98.12 199 CYS A O 1
ATOM 1540 N N . PHE A 1 200 ? -4.755 5.179 -1.151 1.00 98.38 200 PHE A N 1
ATOM 1541 C CA . PHE A 1 200 ? -5.699 4.413 -0.337 1.00 98.38 200 PHE A CA 1
ATOM 1542 C C . PHE A 1 200 ? -6.204 5.223 0.869 1.00 98.38 200 PHE A C 1
ATOM 1544 O O . PHE A 1 200 ? -7.406 5.317 1.128 1.00 98.38 200 PHE A O 1
ATOM 1551 N N . SER A 1 201 ? -5.294 5.881 1.587 1.00 96.75 201 SER A N 1
ATOM 1552 C CA . SER A 1 201 ? -5.616 6.673 2.780 1.00 96.75 201 SER A CA 1
ATOM 1553 C C . SER A 1 201 ? -6.430 7.936 2.480 1.00 96.75 201 SER A C 1
ATOM 1555 O O . SER A 1 201 ? -7.191 8.390 3.337 1.00 96.75 201 SER A O 1
ATOM 1557 N N . ASN A 1 202 ? -6.290 8.498 1.277 1.00 94.81 202 ASN A N 1
ATOM 1558 C CA . ASN A 1 202 ? -6.953 9.733 0.854 1.00 94.81 202 ASN A CA 1
ATOM 1559 C C . ASN A 1 202 ? -8.068 9.507 -0.178 1.00 94.81 202 ASN A C 1
ATOM 1561 O O . ASN A 1 202 ? -8.626 10.474 -0.690 1.00 94.81 202 ASN A O 1
ATOM 1565 N N . PHE A 1 203 ? -8.447 8.256 -0.448 1.00 94.94 203 PHE A N 1
ATOM 1566 C CA . PHE A 1 203 ? -9.385 7.878 -1.508 1.00 94.94 203 PHE A CA 1
ATOM 1567 C C . PHE A 1 203 ? -10.693 8.682 -1.485 1.00 94.94 203 PHE A C 1
ATOM 1569 O O . PHE A 1 203 ? -11.081 9.292 -2.480 1.00 94.94 203 PHE A O 1
ATOM 1576 N N . ARG A 1 204 ? -11.340 8.773 -0.316 1.00 90.25 204 ARG A N 1
ATOM 1577 C CA . ARG A 1 204 ? -12.610 9.505 -0.135 1.00 90.25 204 ARG A CA 1
ATOM 1578 C C . ARG A 1 204 ? -12.481 11.027 -0.273 1.00 90.25 204 ARG A C 1
ATOM 1580 O O . ARG A 1 204 ? -13.489 11.708 -0.402 1.00 90.25 204 ARG A O 1
ATOM 1587 N N . LYS A 1 205 ? -11.258 11.557 -0.204 1.00 89.19 205 LYS A N 1
ATOM 1588 C CA . LYS A 1 205 ? -10.934 12.986 -0.343 1.00 89.19 205 LYS A CA 1
ATOM 1589 C C . LYS A 1 205 ? -10.269 13.299 -1.685 1.00 89.19 205 LYS A C 1
ATOM 1591 O O . LYS A 1 205 ? -9.732 14.378 -1.853 1.00 89.19 205 LYS A O 1
ATOM 1596 N N . SER A 1 206 ? -10.279 12.357 -2.624 1.00 91.31 206 SER A N 1
ATOM 1597 C CA . SER A 1 206 ? -9.640 12.526 -3.932 1.00 91.31 206 SER A CA 1
ATOM 1598 C C . SER A 1 206 ? -10.322 13.561 -4.833 1.00 91.31 206 SER A C 1
ATOM 1600 O O . SER A 1 206 ? -9.727 13.956 -5.827 1.00 91.31 206 SER A O 1
ATOM 1602 N N . GLY A 1 207 ? -11.572 13.936 -4.535 1.00 87.38 207 GLY A N 1
ATOM 1603 C CA . GLY A 1 207 ? -12.428 14.735 -5.424 1.00 87.38 207 GLY A CA 1
ATOM 1604 C C . GLY A 1 207 ? -12.843 14.016 -6.709 1.00 87.38 207 GLY A C 1
ATOM 1605 O O . GLY A 1 207 ? -13.431 14.634 -7.588 1.00 87.38 207 GLY A O 1
ATOM 1606 N N . ILE A 1 208 ? -12.544 12.719 -6.834 1.00 90.75 208 ILE A N 1
ATOM 1607 C CA . ILE A 1 208 ? -12.907 11.907 -7.995 1.00 90.75 208 ILE A CA 1
ATOM 1608 C C . ILE A 1 208 ? -14.241 11.212 -7.718 1.00 90.75 208 ILE A C 1
ATOM 1610 O O . ILE A 1 208 ? -14.404 10.561 -6.683 1.00 90.75 208 ILE A O 1
ATOM 1614 N N . ASP A 1 209 ? -15.169 11.309 -8.669 1.00 91.75 209 ASP A N 1
ATOM 1615 C CA . ASP A 1 209 ? -16.378 10.487 -8.687 1.00 91.75 209 ASP A CA 1
ATOM 1616 C C . ASP A 1 209 ? -16.048 9.089 -9.230 1.00 91.75 209 ASP A C 1
ATOM 1618 O O . ASP A 1 209 ? -15.826 8.873 -10.425 1.00 91.75 209 ASP A O 1
ATOM 1622 N N . TRP A 1 210 ? -15.908 8.132 -8.318 1.00 93.25 210 TRP A N 1
ATOM 1623 C CA . TRP A 1 210 ? -15.460 6.786 -8.647 1.00 93.25 210 TRP A CA 1
ATOM 1624 C C . TRP A 1 210 ? -16.628 5.900 -9.064 1.00 93.25 210 TRP A C 1
ATOM 1626 O O . TRP A 1 210 ? -17.533 5.633 -8.275 1.00 93.25 210 TRP A O 1
ATOM 1636 N N . LYS A 1 211 ? -16.531 5.296 -10.251 1.00 95.00 211 LYS A N 1
ATOM 1637 C CA . LYS A 1 211 ? -17.350 4.126 -10.588 1.00 95.00 211 LYS A CA 1
ATOM 1638 C C . LYS A 1 211 ? -16.890 2.937 -9.738 1.00 95.00 211 LYS A C 1
ATOM 1640 O O . LYS A 1 211 ? -15.718 2.575 -9.778 1.00 95.00 211 LYS A O 1
ATOM 1645 N N . ASN A 1 212 ? -17.807 2.325 -8.987 1.00 95.44 212 ASN A N 1
ATOM 1646 C CA . ASN A 1 212 ? -17.547 1.176 -8.104 1.00 95.44 212 ASN A CA 1
ATOM 1647 C C . ASN A 1 212 ? -16.423 1.419 -7.069 1.00 95.44 212 ASN A C 1
ATOM 1649 O O . ASN A 1 212 ? -15.433 0.679 -7.039 1.00 95.44 212 ASN A O 1
ATOM 1653 N N . PRO A 1 213 ? -16.564 2.420 -6.177 1.00 96.50 213 PRO A N 1
ATOM 1654 C CA . PRO A 1 213 ? -15.502 2.819 -5.249 1.00 96.50 213 PRO A CA 1
ATOM 1655 C C . PRO A 1 213 ? -15.042 1.675 -4.334 1.00 96.50 213 PRO A C 1
ATOM 1657 O O . PRO A 1 213 ? -13.855 1.566 -4.034 1.00 96.50 213 PRO A O 1
ATOM 1660 N N . GLY A 1 214 ? -15.959 0.788 -3.932 1.00 97.00 214 GLY A N 1
ATOM 1661 C CA . GLY A 1 214 ? -15.654 -0.382 -3.112 1.00 97.00 214 GLY A CA 1
ATOM 1662 C C . GLY A 1 214 ? -14.718 -1.388 -3.782 1.00 97.00 214 GLY A C 1
ATOM 1663 O O . GLY A 1 214 ? -13.797 -1.885 -3.135 1.00 97.00 214 GLY A O 1
ATOM 1664 N N . ALA A 1 215 ? -14.892 -1.643 -5.082 1.00 96.69 215 ALA A N 1
ATOM 1665 C CA . ALA A 1 215 ? -14.020 -2.546 -5.835 1.00 96.69 215 ALA A CA 1
ATOM 1666 C C . ALA A 1 215 ? -12.604 -1.967 -5.962 1.00 96.69 215 ALA A C 1
ATOM 1668 O O . ALA A 1 215 ? -11.621 -2.677 -5.759 1.00 96.69 215 ALA A O 1
ATOM 1669 N N . ILE A 1 216 ? -12.500 -0.657 -6.210 1.00 96.56 216 ILE A N 1
ATOM 1670 C CA . ILE A 1 216 ? -11.212 0.038 -6.309 1.00 96.56 216 ILE A CA 1
ATOM 1671 C C . ILE A 1 216 ? -10.494 0.033 -4.957 1.00 96.56 216 ILE A C 1
ATOM 1673 O O . ILE A 1 216 ? -9.335 -0.368 -4.890 1.00 96.56 216 ILE A O 1
ATOM 1677 N N . GLN A 1 217 ? -11.180 0.406 -3.871 1.00 96.44 217 GLN A N 1
ATOM 1678 C CA . GLN A 1 217 ? -10.628 0.331 -2.512 1.00 96.44 217 GLN A CA 1
ATOM 1679 C C . GLN A 1 217 ? -10.186 -1.084 -2.142 1.00 96.44 217 GLN A C 1
ATOM 1681 O O . GLN A 1 217 ? -9.140 -1.254 -1.523 1.00 96.44 217 GLN A O 1
ATOM 1686 N N . THR A 1 218 ? -10.963 -2.098 -2.533 1.00 97.19 218 THR A N 1
ATOM 1687 C CA . THR A 1 218 ? -10.609 -3.504 -2.305 1.00 97.19 218 THR A CA 1
ATOM 1688 C C . THR A 1 218 ? -9.319 -3.854 -3.038 1.00 97.19 218 THR A C 1
ATOM 1690 O O . THR A 1 218 ? -8.409 -4.386 -2.413 1.00 97.19 218 THR A O 1
ATOM 1693 N N . GLY A 1 219 ? -9.195 -3.494 -4.319 1.00 95.25 219 GLY A N 1
ATOM 1694 C CA . GLY A 1 219 ? -7.961 -3.695 -5.080 1.00 95.25 219 GLY A CA 1
ATOM 1695 C C . GLY A 1 219 ? -6.756 -3.028 -4.414 1.00 95.25 219 GLY A C 1
ATOM 1696 O O . GLY A 1 219 ? -5.771 -3.697 -4.127 1.00 95.25 219 GLY A O 1
ATOM 1697 N N . LEU A 1 220 ? -6.869 -1.738 -4.074 1.00 97.19 220 LEU A N 1
ATOM 1698 C CA . LEU A 1 220 ? -5.803 -0.989 -3.396 1.00 97.19 220 LEU A CA 1
ATOM 1699 C C . LEU A 1 220 ? -5.394 -1.632 -2.063 1.00 97.19 220 LEU A C 1
ATOM 1701 O O . LEU A 1 220 ? -4.204 -1.819 -1.814 1.00 97.19 220 LEU A O 1
ATOM 1705 N N . ALA A 1 221 ? -6.367 -1.980 -1.214 1.00 97.94 221 ALA A N 1
ATOM 1706 C CA . ALA A 1 221 ? -6.108 -2.594 0.084 1.00 97.94 221 ALA A CA 1
ATOM 1707 C C . ALA A 1 221 ? -5.385 -3.935 -0.065 1.00 97.94 221 ALA A C 1
ATOM 1709 O O . ALA A 1 221 ? -4.379 -4.152 0.599 1.00 97.94 221 ALA A O 1
ATOM 1710 N N . TYR A 1 222 ? -5.864 -4.816 -0.947 1.00 95.75 222 TYR A N 1
ATOM 1711 C CA . TYR A 1 222 ? -5.278 -6.145 -1.119 1.00 95.75 222 TYR A CA 1
ATOM 1712 C C . TYR A 1 222 ? -3.893 -6.079 -1.768 1.00 95.75 222 TYR A C 1
ATOM 1714 O O . TYR A 1 222 ? -2.995 -6.782 -1.319 1.00 95.75 222 TYR A O 1
ATOM 1722 N N . THR A 1 223 ? -3.659 -5.181 -2.732 1.00 95.12 223 THR A N 1
ATOM 1723 C CA . THR A 1 223 ? -2.301 -4.956 -3.251 1.00 95.12 223 THR A CA 1
ATOM 1724 C C . THR A 1 223 ? -1.356 -4.504 -2.134 1.00 95.12 223 THR A C 1
ATOM 1726 O O . THR A 1 223 ? -0.279 -5.070 -1.983 1.00 95.12 223 THR A O 1
ATOM 1729 N N . LEU A 1 224 ? -1.762 -3.546 -1.292 1.00 97.81 224 LEU A N 1
ATOM 1730 C CA . LEU A 1 224 ? -0.948 -3.110 -0.150 1.00 97.81 224 LEU A CA 1
ATOM 1731 C C . LEU A 1 224 ? -0.694 -4.243 0.852 1.00 97.81 224 LEU A C 1
ATOM 1733 O O . LEU A 1 224 ? 0.436 -4.402 1.308 1.00 97.81 224 LEU A O 1
ATOM 1737 N N . ILE A 1 225 ? -1.721 -5.037 1.168 1.00 96.50 225 ILE A N 1
ATOM 1738 C CA . ILE A 1 225 ? -1.618 -6.175 2.089 1.00 96.50 225 ILE A CA 1
ATOM 1739 C C . ILE A 1 225 ? -0.650 -7.236 1.552 1.00 96.50 225 ILE A C 1
ATOM 1741 O O . ILE A 1 225 ? 0.138 -7.787 2.310 1.00 96.50 225 ILE A O 1
ATOM 1745 N N . HIS A 1 226 ? -0.702 -7.548 0.260 1.00 92.81 226 HIS A N 1
ATOM 1746 C CA . HIS A 1 226 ? 0.100 -8.631 -0.310 1.00 92.81 226 HIS A CA 1
ATOM 1747 C C . HIS A 1 226 ? 1.544 -8.238 -0.601 1.00 92.81 226 HIS A C 1
ATOM 1749 O O . HIS A 1 226 ? 2.426 -9.093 -0.540 1.00 92.81 226 HIS A O 1
ATOM 1755 N N . GLU A 1 227 ? 1.786 -6.969 -0.916 1.00 93.31 227 GLU A N 1
ATOM 1756 C CA . GLU A 1 227 ? 3.075 -6.541 -1.454 1.00 93.31 227 GLU A CA 1
ATOM 1757 C C . GLU A 1 227 ? 3.933 -5.783 -0.447 1.00 93.31 227 GLU A C 1
ATOM 1759 O O . GLU A 1 227 ? 5.151 -5.971 -0.433 1.00 93.31 227 GLU A O 1
ATOM 1764 N N . TRP A 1 228 ? 3.306 -4.962 0.401 1.00 96.06 228 TRP A N 1
ATOM 1765 C CA . TRP A 1 228 ? 3.998 -3.953 1.207 1.00 96.06 228 TRP A CA 1
ATOM 1766 C C . TRP A 1 228 ? 3.553 -3.892 2.675 1.00 96.06 228 TRP A C 1
ATOM 1768 O O . TRP A 1 228 ? 3.963 -2.987 3.396 1.00 96.06 228 TRP A O 1
ATOM 1778 N N . SER A 1 229 ? 2.732 -4.827 3.164 1.00 95.88 229 SER A N 1
ATOM 1779 C CA . SER A 1 229 ? 2.222 -4.769 4.545 1.00 95.88 229 SER A CA 1
ATOM 1780 C C . SER A 1 229 ? 3.318 -4.825 5.608 1.00 95.88 229 SER A C 1
ATOM 1782 O O . SER A 1 229 ? 3.155 -4.253 6.681 1.00 95.88 229 SER A O 1
ATOM 1784 N N . GLU A 1 230 ? 4.417 -5.515 5.301 1.00 94.19 230 GLU A N 1
ATOM 1785 C CA . GLU A 1 230 ? 5.575 -5.700 6.184 1.00 94.19 230 GLU A CA 1
ATOM 1786 C C . GLU A 1 230 ? 6.614 -4.575 6.062 1.00 94.19 230 GLU A C 1
ATOM 1788 O O . GLU A 1 230 ? 7.625 -4.593 6.760 1.00 94.19 230 GLU A O 1
ATOM 1793 N N . SER A 1 231 ? 6.402 -3.598 5.177 1.00 95.38 231 SER A N 1
ATOM 1794 C CA . SER A 1 231 ? 7.292 -2.443 5.079 1.00 95.38 231 SER A CA 1
ATOM 1795 C C . SER A 1 231 ? 7.166 -1.563 6.327 1.00 95.38 231 SER A C 1
ATOM 1797 O O . SER A 1 231 ? 6.062 -1.312 6.811 1.00 95.38 231 SER A O 1
ATOM 1799 N N . GLU A 1 232 ? 8.279 -1.016 6.827 1.00 94.88 232 GLU A N 1
ATOM 1800 C CA . GLU A 1 232 ? 8.286 -0.179 8.042 1.00 94.88 232 GLU A CA 1
ATOM 1801 C C . GLU A 1 232 ? 7.336 1.029 7.934 1.00 94.88 232 GLU A C 1
ATOM 1803 O O . GLU A 1 232 ? 6.606 1.374 8.873 1.00 94.88 232 GLU A O 1
ATOM 1808 N N . TRP A 1 233 ? 7.276 1.634 6.744 1.00 95.94 233 TRP A N 1
ATOM 1809 C CA . TRP A 1 233 ? 6.398 2.762 6.438 1.00 95.94 233 TRP A CA 1
ATOM 1810 C C . TRP A 1 233 ? 4.901 2.388 6.415 1.00 95.94 233 TRP A C 1
ATOM 1812 O O . TRP A 1 233 ? 4.044 3.270 6.510 1.00 95.94 233 TRP A O 1
ATOM 1822 N N . ALA A 1 234 ? 4.554 1.097 6.342 1.00 96.44 234 ALA A N 1
ATOM 1823 C CA . ALA A 1 234 ? 3.178 0.603 6.253 1.00 96.44 234 ALA A CA 1
ATOM 1824 C C . ALA A 1 234 ? 2.518 0.341 7.621 1.00 96.44 234 ALA A C 1
ATOM 1826 O O . ALA A 1 234 ? 1.374 -0.113 7.682 1.00 96.44 234 ALA A O 1
ATOM 1827 N N . SER A 1 235 ? 3.172 0.685 8.736 1.00 93.12 235 SER A N 1
ATOM 1828 C CA . SER A 1 235 ? 2.650 0.473 10.102 1.00 93.12 235 SER A CA 1
ATOM 1829 C C . SER A 1 235 ? 1.231 1.030 10.345 1.00 93.12 235 SER A C 1
ATOM 1831 O O . SER A 1 235 ? 0.477 0.502 11.166 1.00 93.12 235 SER A O 1
ATOM 1833 N N . GLY A 1 236 ? 0.827 2.068 9.603 1.00 96.06 236 GLY A N 1
ATOM 1834 C CA . GLY A 1 236 ? -0.509 2.669 9.654 1.00 96.06 236 GLY A CA 1
ATOM 1835 C C . GLY A 1 236 ? -1.600 1.966 8.831 1.00 96.06 236 GLY A C 1
ATOM 1836 O O . GLY A 1 236 ? -2.744 2.439 8.845 1.00 96.06 236 GLY A O 1
ATOM 1837 N N . LEU A 1 237 ? -1.289 0.880 8.110 1.00 98.38 237 LEU A N 1
ATOM 1838 C CA . LEU A 1 237 ? -2.186 0.243 7.136 1.00 98.38 237 LEU A CA 1
ATOM 1839 C C . LEU A 1 237 ? -3.495 -0.253 7.761 1.00 98.38 237 LEU A C 1
ATOM 1841 O O . LEU A 1 237 ? -4.570 0.101 7.279 1.00 98.38 237 LEU A O 1
ATOM 1845 N N . ALA A 1 238 ? -3.435 -0.981 8.881 1.00 98.44 238 ALA A N 1
ATOM 1846 C CA . ALA A 1 238 ? -4.631 -1.488 9.565 1.00 98.44 238 ALA A CA 1
ATOM 1847 C C . ALA A 1 238 ? -5.602 -0.357 9.960 1.00 98.44 238 ALA A C 1
ATOM 1849 O O . ALA A 1 238 ? -6.811 -0.420 9.726 1.00 98.44 238 ALA A O 1
ATOM 1850 N N . SER A 1 239 ? -5.061 0.741 10.490 1.00 97.75 239 SER A N 1
ATOM 1851 C CA . SER A 1 239 ? -5.863 1.915 10.839 1.00 97.75 239 SER A CA 1
ATOM 1852 C C . SER A 1 239 ? -6.432 2.619 9.605 1.00 97.75 239 SER A C 1
ATOM 1854 O O . SER A 1 239 ? -7.547 3.135 9.658 1.00 97.75 239 SER A O 1
ATOM 1856 N N . ALA A 1 240 ? -5.696 2.656 8.490 1.00 98.06 240 ALA A N 1
ATOM 1857 C CA . ALA A 1 240 ? -6.200 3.204 7.233 1.00 98.06 240 ALA A CA 1
ATOM 1858 C C . ALA A 1 240 ? -7.353 2.366 6.662 1.00 98.06 240 ALA A C 1
ATOM 1860 O O . ALA A 1 240 ? -8.347 2.943 6.223 1.00 98.06 240 ALA A O 1
ATOM 1861 N N . ILE A 1 241 ? -7.266 1.033 6.740 1.00 98.56 241 ILE A N 1
ATOM 1862 C CA . ILE A 1 241 ? -8.351 0.128 6.340 1.00 98.56 241 ILE A CA 1
ATOM 1863 C C . ILE A 1 241 ? -9.614 0.428 7.149 1.00 98.56 241 ILE A C 1
ATOM 1865 O O . ILE A 1 241 ? -10.670 0.676 6.565 1.00 98.56 241 ILE A O 1
ATOM 1869 N N . ALA A 1 242 ? -9.497 0.528 8.475 1.00 97.62 242 ALA A N 1
ATOM 1870 C CA . ALA A 1 242 ? -10.637 0.847 9.331 1.00 97.62 242 ALA A CA 1
ATOM 1871 C C . ALA A 1 242 ? -11.254 2.226 9.032 1.00 97.62 242 ALA A C 1
ATOM 1873 O O . ALA A 1 242 ? -12.473 2.359 8.941 1.00 97.62 242 ALA A O 1
ATOM 1874 N N . ARG A 1 243 ? -10.435 3.263 8.798 1.00 95.62 243 ARG A N 1
ATOM 1875 C CA . ARG A 1 243 ? -10.937 4.605 8.429 1.00 95.62 243 ARG A CA 1
ATOM 1876 C C . ARG A 1 243 ? -11.700 4.623 7.100 1.00 95.62 243 ARG A C 1
ATOM 1878 O O . ARG A 1 243 ? -12.564 5.481 6.906 1.00 95.62 243 ARG A O 1
ATOM 1885 N N . ASN A 1 244 ? -11.384 3.701 6.195 1.00 95.88 244 ASN A N 1
ATOM 1886 C CA . ASN A 1 244 ? -12.015 3.595 4.884 1.00 95.88 244 ASN A CA 1
ATOM 1887 C C . ASN A 1 244 ? -13.298 2.746 4.867 1.00 95.88 244 ASN A C 1
ATOM 1889 O O . ASN A 1 244 ? -13.950 2.712 3.822 1.00 95.88 244 ASN A O 1
ATOM 1893 N N . GLN A 1 245 ? -13.721 2.158 5.998 1.00 94.56 245 GLN A N 1
ATOM 1894 C CA . GLN A 1 245 ? -14.960 1.363 6.124 1.00 94.56 245 GLN A CA 1
ATOM 1895 C C . GLN A 1 245 ? -16.212 2.085 5.600 1.00 94.56 245 GLN A C 1
ATOM 1897 O O . GLN A 1 245 ? -17.123 1.450 5.087 1.00 94.56 245 GLN A O 1
ATOM 1902 N N . GLY A 1 246 ? -16.256 3.418 5.678 1.00 91.19 246 GLY A N 1
ATOM 1903 C CA . GLY A 1 246 ? -17.367 4.214 5.143 1.00 91.19 246 GLY A CA 1
ATOM 1904 C C . GLY A 1 246 ? -17.444 4.286 3.611 1.00 91.19 246 GLY A C 1
ATOM 1905 O O . GLY A 1 246 ? -18.264 5.041 3.099 1.00 91.19 246 GLY A O 1
ATOM 1906 N N . THR A 1 247 ? -16.577 3.589 2.870 1.00 94.94 247 THR A N 1
ATOM 1907 C CA . THR A 1 247 ? -16.652 3.534 1.404 1.00 94.94 247 THR A CA 1
ATOM 1908 C C . THR A 1 247 ? -17.631 2.447 0.973 1.00 94.94 247 THR A C 1
ATOM 1910 O O . THR A 1 247 ? -17.412 1.272 1.257 1.00 94.94 247 THR A O 1
ATOM 1913 N N . THR A 1 248 ? -18.692 2.823 0.256 1.00 94.94 248 THR A N 1
ATOM 1914 C CA . THR A 1 248 ? -19.716 1.882 -0.218 1.00 94.94 248 THR A CA 1
ATOM 1915 C C . THR A 1 248 ? -19.095 0.726 -1.004 1.00 94.94 248 THR A C 1
ATOM 1917 O O . THR A 1 248 ? -18.358 0.941 -1.967 1.00 94.94 248 THR A O 1
ATOM 1920 N N . GLY A 1 249 ? -19.401 -0.505 -0.586 1.00 95.88 249 GLY A N 1
ATOM 1921 C CA . GLY A 1 249 ? -18.906 -1.740 -1.201 1.00 95.88 249 GLY A CA 1
ATOM 1922 C C . GLY A 1 249 ? -17.495 -2.169 -0.776 1.00 95.88 249 GLY A C 1
ATOM 1923 O O . GLY A 1 249 ? -17.025 -3.196 -1.252 1.00 95.88 249 GLY A O 1
ATOM 1924 N N . PHE A 1 250 ? -16.803 -1.422 0.093 1.00 97.75 250 PHE A N 1
ATOM 1925 C CA . PHE A 1 250 ? -15.514 -1.847 0.645 1.00 97.75 250 PHE A CA 1
ATOM 1926 C C . PHE A 1 250 ? -15.711 -2.653 1.934 1.00 97.75 250 PHE A C 1
ATOM 1928 O O . PHE A 1 250 ? -16.261 -2.150 2.914 1.00 97.75 250 PHE A O 1
ATOM 1935 N N . ASN A 1 251 ? -15.216 -3.892 1.962 1.00 97.56 251 ASN A N 1
ATOM 1936 C CA . ASN A 1 251 ? -15.263 -4.739 3.152 1.00 97.56 251 ASN A CA 1
ATOM 1937 C C . ASN A 1 251 ? -13.972 -4.596 3.980 1.00 97.56 251 ASN A C 1
ATOM 1939 O O . ASN A 1 251 ? -13.014 -5.353 3.809 1.00 97.56 251 ASN A O 1
ATOM 1943 N N . ALA A 1 252 ? -13.958 -3.613 4.886 1.00 98.12 252 ALA A N 1
ATOM 1944 C CA . ALA A 1 252 ? -12.825 -3.362 5.779 1.00 98.12 252 ALA A CA 1
ATOM 1945 C C . ALA A 1 252 ? -12.564 -4.518 6.763 1.00 98.12 252 ALA A C 1
ATOM 1947 O O . ALA A 1 252 ? -11.411 -4.777 7.093 1.00 98.12 252 ALA A O 1
ATOM 1948 N N . GLU A 1 253 ? -13.610 -5.222 7.210 1.00 98.19 253 GLU A N 1
ATOM 1949 C CA . GLU A 1 253 ? -13.480 -6.385 8.098 1.00 98.19 253 GLU A CA 1
ATOM 1950 C C . GLU A 1 253 ? -12.677 -7.491 7.408 1.00 98.19 253 GLU A C 1
ATOM 1952 O O . GLU A 1 253 ? -11.649 -7.913 7.933 1.00 98.19 253 GLU A O 1
ATOM 1957 N N . ALA A 1 254 ? -13.075 -7.886 6.194 1.00 97.94 254 ALA A N 1
ATOM 1958 C CA . ALA A 1 254 ? -12.376 -8.910 5.420 1.00 97.94 254 ALA A CA 1
ATOM 1959 C C . ALA A 1 254 ? -10.928 -8.514 5.096 1.00 97.94 254 ALA A C 1
ATOM 1961 O O . ALA A 1 254 ? -10.030 -9.343 5.191 1.00 97.94 254 ALA A O 1
ATOM 1962 N N . ALA A 1 255 ? -10.676 -7.245 4.757 1.00 98.38 255 ALA A N 1
ATOM 1963 C CA . ALA A 1 255 ? -9.315 -6.762 4.528 1.00 98.38 255 ALA A CA 1
ATOM 1964 C C . ALA A 1 255 ? -8.442 -6.824 5.801 1.00 98.38 255 ALA A C 1
ATOM 1966 O O . ALA A 1 255 ? -7.256 -7.127 5.715 1.00 98.38 255 ALA A O 1
ATOM 1967 N N . LEU A 1 256 ? -9.008 -6.573 6.988 1.00 98.75 256 LEU A N 1
ATOM 1968 C CA . LEU A 1 256 ? -8.278 -6.705 8.256 1.00 98.75 256 LEU A CA 1
ATOM 1969 C C . LEU A 1 256 ? -8.065 -8.163 8.667 1.00 98.75 256 LEU A C 1
ATOM 1971 O O . LEU A 1 256 ? -7.023 -8.467 9.240 1.00 98.75 256 LEU A O 1
ATOM 1975 N N . VAL A 1 257 ? -9.009 -9.058 8.361 1.00 98.12 257 VAL A N 1
ATOM 1976 C CA . VAL A 1 257 ? -8.811 -10.511 8.502 1.00 98.12 257 VAL A CA 1
ATOM 1977 C C . VAL A 1 257 ? -7.648 -10.970 7.621 1.00 98.12 257 VAL A C 1
ATOM 1979 O O . VAL A 1 257 ? -6.751 -11.641 8.121 1.00 98.12 257 VAL A O 1
ATOM 1982 N N . GLU A 1 258 ? -7.622 -10.560 6.349 1.00 97.38 258 GLU A N 1
ATOM 1983 C CA . GLU A 1 258 ? -6.535 -10.899 5.419 1.00 97.38 258 GLU A CA 1
ATOM 1984 C C . GLU A 1 258 ? -5.183 -10.374 5.920 1.00 97.38 258 GLU A C 1
ATOM 1986 O O . GLU A 1 258 ? -4.193 -11.106 5.933 1.00 97.38 258 GLU A O 1
ATOM 1991 N N . LEU A 1 259 ? -5.143 -9.119 6.386 1.00 98.06 259 LEU A N 1
ATOM 1992 C CA . LEU A 1 259 ? -3.931 -8.521 6.941 1.00 98.06 259 LEU A CA 1
ATOM 1993 C C . LEU A 1 259 ? -3.441 -9.273 8.186 1.00 98.06 259 LEU A C 1
ATOM 1995 O O . LEU A 1 259 ? -2.253 -9.557 8.286 1.00 98.06 259 LEU A O 1
ATOM 1999 N N . GLU A 1 260 ? -4.332 -9.614 9.121 1.00 98.06 260 GLU A N 1
ATOM 2000 C CA . GLU A 1 260 ? -3.969 -10.387 10.315 1.00 98.06 260 GLU A CA 1
ATOM 2001 C C . GLU A 1 260 ? -3.467 -11.793 9.952 1.00 98.06 260 GLU A C 1
ATOM 2003 O O . GLU A 1 260 ? -2.501 -12.266 10.543 1.00 98.06 260 GLU A O 1
ATOM 2008 N N . GLY A 1 261 ? -4.117 -12.463 8.998 1.00 96.12 261 GLY A N 1
ATOM 2009 C CA . GLY A 1 261 ? -3.789 -13.836 8.613 1.00 96.12 261 GLY A CA 1
ATOM 2010 C C . GLY A 1 261 ? -2.463 -13.965 7.867 1.00 96.12 261 GLY A C 1
ATOM 2011 O O . GLY A 1 261 ? -1.774 -14.970 8.020 1.00 96.12 261 GLY A O 1
ATOM 2012 N N . ARG A 1 262 ? -2.093 -12.955 7.072 1.00 93.00 262 ARG A N 1
ATOM 2013 C CA . ARG A 1 262 ? -0.858 -12.970 6.271 1.00 93.00 262 ARG A CA 1
ATOM 2014 C C . ARG A 1 262 ? 0.339 -12.333 6.953 1.00 93.00 262 ARG A C 1
ATOM 2016 O O . ARG A 1 262 ? 1.467 -12.640 6.575 1.00 93.00 262 ARG A O 1
ATOM 2023 N N . ALA A 1 263 ? 0.106 -11.432 7.901 1.00 95.06 263 ALA A N 1
ATOM 2024 C CA . ALA A 1 263 ? 1.187 -10.771 8.605 1.00 95.06 263 ALA A CA 1
ATOM 2025 C C . ALA A 1 263 ? 2.048 -11.793 9.356 1.00 95.06 263 ALA A C 1
ATOM 2027 O O . ALA A 1 263 ? 1.547 -12.628 10.108 1.00 95.06 263 ALA A O 1
ATOM 2028 N N . THR A 1 264 ? 3.356 -11.680 9.177 1.00 93.75 264 THR A N 1
ATOM 2029 C CA . THR A 1 264 ? 4.382 -12.409 9.930 1.00 93.75 264 THR A CA 1
ATOM 2030 C C . THR A 1 264 ? 4.767 -11.671 11.210 1.00 93.75 264 THR A C 1
ATOM 2032 O O . THR A 1 264 ? 5.161 -12.298 12.190 1.00 93.75 264 THR A O 1
ATOM 2035 N N . SER A 1 265 ? 4.608 -10.344 11.233 1.00 94.38 265 SER A N 1
ATOM 2036 C CA . SER A 1 265 ? 4.888 -9.510 12.402 1.00 94.38 265 SER A CA 1
ATOM 2037 C C . SER A 1 265 ? 3.756 -9.575 13.442 1.00 94.38 265 SER A C 1
ATOM 2039 O O . SER A 1 265 ? 2.633 -9.155 13.135 1.00 94.38 265 SER A O 1
ATOM 2041 N N . PRO A 1 266 ? 4.023 -9.981 14.704 1.00 95.06 266 PRO A N 1
ATOM 2042 C CA . PRO A 1 266 ? 3.017 -9.966 15.773 1.00 95.06 266 PRO A CA 1
ATOM 2043 C C . PRO A 1 266 ? 2.421 -8.575 16.015 1.00 95.06 266 PRO A C 1
ATOM 2045 O O . PRO A 1 266 ? 1.232 -8.436 16.296 1.00 95.06 266 PRO A O 1
ATOM 2048 N N . VAL A 1 267 ? 3.227 -7.522 15.841 1.00 95.38 267 VAL A N 1
ATOM 2049 C CA . VAL A 1 267 ? 2.775 -6.130 15.976 1.00 95.38 267 VAL A CA 1
ATOM 2050 C C . VAL A 1 267 ? 1.736 -5.794 14.905 1.00 95.38 267 VAL A C 1
ATOM 2052 O O . VAL A 1 267 ? 0.725 -5.148 15.193 1.00 95.38 267 VAL A O 1
ATOM 2055 N N . LEU A 1 268 ? 1.963 -6.238 13.667 1.00 96.81 268 LEU A N 1
ATOM 2056 C CA . LEU A 1 268 ? 1.041 -6.004 12.560 1.00 96.81 268 LEU A CA 1
ATOM 2057 C C . LEU A 1 268 ? -0.248 -6.818 12.718 1.00 96.81 268 LEU A C 1
ATOM 2059 O O . LEU A 1 268 ? -1.335 -6.269 12.523 1.00 96.81 268 LEU A O 1
ATOM 2063 N N . GLN A 1 269 ? -0.143 -8.074 13.156 1.00 97.94 269 GLN A N 1
ATOM 2064 C CA . GLN A 1 269 ? -1.298 -8.909 13.494 1.00 97.94 269 GLN A CA 1
ATOM 2065 C C . GLN A 1 269 ? -2.159 -8.254 14.588 1.00 97.94 269 GLN A C 1
ATOM 2067 O O . GLN A 1 269 ? -3.369 -8.091 14.417 1.00 97.94 269 GLN A O 1
ATOM 2072 N N . ALA A 1 270 ? -1.533 -7.775 15.669 1.00 98.12 270 ALA A N 1
ATOM 2073 C CA . ALA A 1 270 ? -2.216 -7.063 16.746 1.00 98.12 270 ALA A CA 1
ATOM 2074 C C . ALA A 1 270 ? -2.857 -5.750 16.258 1.00 98.12 270 ALA A C 1
ATOM 2076 O O . ALA A 1 270 ? -3.986 -5.419 16.628 1.00 98.12 270 ALA A O 1
ATOM 2077 N N . ASN A 1 271 ? -2.175 -5.002 15.378 1.00 98.06 271 ASN A N 1
ATOM 2078 C CA . ASN A 1 271 ? -2.728 -3.801 14.745 1.00 98.06 271 ASN A CA 1
ATOM 2079 C C . ASN A 1 271 ? -3.977 -4.105 13.912 1.00 98.06 271 ASN A C 1
ATOM 2081 O O . ASN A 1 271 ? -4.948 -3.343 13.988 1.00 98.06 271 ASN A O 1
ATOM 2085 N N . ALA A 1 272 ? -3.960 -5.191 13.139 1.00 98.62 272 ALA A N 1
ATOM 2086 C CA . ALA A 1 272 ? -5.089 -5.630 12.332 1.00 98.62 272 ALA A CA 1
ATOM 2087 C C . ALA A 1 272 ? -6.277 -6.047 13.212 1.00 98.62 272 ALA A C 1
ATOM 2089 O O . ALA A 1 272 ? -7.362 -5.483 13.061 1.00 98.62 272 ALA A O 1
ATOM 2090 N N . ALA A 1 273 ? -6.052 -6.922 14.196 1.00 98.69 273 ALA A N 1
ATOM 2091 C CA . ALA A 1 273 ? -7.082 -7.396 15.121 1.00 98.69 273 ALA A CA 1
ATOM 2092 C C . ALA A 1 273 ? -7.725 -6.252 15.930 1.00 98.69 273 ALA A C 1
ATOM 2094 O O . ALA A 1 273 ? -8.949 -6.124 15.974 1.00 98.69 273 ALA A O 1
ATOM 2095 N N . PHE A 1 274 ? -6.923 -5.344 16.501 1.00 98.38 274 PHE A N 1
ATOM 2096 C CA . PHE A 1 274 ? -7.457 -4.201 17.252 1.00 98.38 274 PHE A CA 1
ATOM 2097 C C . PHE A 1 274 ? -8.237 -3.219 16.359 1.00 98.38 274 PHE A C 1
ATOM 2099 O O . PHE A 1 274 ? -9.270 -2.666 16.759 1.00 98.38 274 PHE A O 1
ATOM 2106 N N . SER A 1 275 ? -7.757 -2.991 15.130 1.00 98.44 275 SER A N 1
ATOM 2107 C CA . SER A 1 275 ? -8.469 -2.159 14.151 1.00 98.44 275 SER A CA 1
ATOM 2108 C C . SER A 1 275 ? -9.785 -2.814 13.722 1.00 98.44 275 SER A C 1
ATOM 2110 O O . SER A 1 275 ? -10.765 -2.097 13.526 1.00 98.44 275 SER A O 1
ATOM 2112 N N . ARG A 1 276 ? -9.834 -4.154 13.647 1.00 98.38 276 ARG A N 1
ATOM 2113 C CA . ARG A 1 276 ? -11.031 -4.931 13.291 1.00 98.38 276 ARG A CA 1
ATOM 2114 C C . ARG A 1 276 ? -12.101 -4.810 14.367 1.00 98.38 276 ARG A C 1
ATOM 2116 O O . ARG A 1 276 ? -13.231 -4.458 14.048 1.00 98.38 276 ARG A O 1
ATOM 2123 N N . ALA A 1 277 ? -11.727 -4.953 15.639 1.00 98.00 277 ALA A N 1
ATOM 2124 C CA . ALA A 1 277 ? -12.636 -4.684 16.754 1.00 98.00 277 ALA A CA 1
ATOM 2125 C C . ALA A 1 277 ? -13.205 -3.254 16.691 1.00 98.00 277 ALA A C 1
ATOM 2127 O O . ALA A 1 277 ? -14.404 -3.028 16.845 1.00 98.00 277 ALA A O 1
ATOM 2128 N N . SER A 1 278 ? -12.358 -2.269 16.379 1.00 96.25 278 SER A N 1
ATOM 2129 C CA . SER A 1 278 ? -12.763 -0.859 16.320 1.00 96.25 278 SER A CA 1
ATOM 2130 C C . SER A 1 278 ? -13.832 -0.546 15.258 1.00 96.25 278 SER A C 1
ATOM 2132 O O . SER A 1 278 ? -14.504 0.480 15.402 1.00 96.25 278 SER A O 1
ATOM 2134 N N . LEU A 1 279 ? -14.026 -1.406 14.245 1.00 97.31 279 LEU A N 1
ATOM 2135 C CA . LEU A 1 279 ? -15.084 -1.265 13.230 1.00 97.31 279 LEU A CA 1
ATOM 2136 C C . LEU A 1 279 ? -16.495 -1.337 13.831 1.00 97.31 279 LEU A C 1
ATOM 2138 O O . LEU A 1 279 ? -17.419 -0.711 13.315 1.00 97.31 279 LEU A O 1
ATOM 2142 N N . PHE A 1 280 ? -16.659 -2.095 14.918 1.00 96.56 280 PHE A N 1
ATOM 2143 C CA . PHE A 1 280 ? -17.965 -2.429 15.497 1.00 96.56 280 PHE A CA 1
ATOM 2144 C C . PHE A 1 280 ? -18.331 -1.587 16.715 1.00 96.56 280 PHE A C 1
ATOM 2146 O O . PHE A 1 280 ? -19.481 -1.571 17.144 1.00 96.56 280 PHE A O 1
ATOM 2153 N N . ARG A 1 281 ? -17.372 -0.810 17.235 1.00 92.56 281 ARG A N 1
ATOM 2154 C CA . ARG A 1 281 ? -17.482 -0.037 18.485 1.00 92.56 281 ARG A CA 1
ATOM 2155 C C . ARG A 1 281 ? -18.742 0.831 18.605 1.00 92.56 281 ARG A C 1
ATOM 2157 O O . ARG A 1 281 ? -19.122 1.189 19.712 1.00 92.56 281 ARG A O 1
ATOM 2164 N N . ARG A 1 282 ? -19.327 1.260 17.484 1.00 89.75 282 ARG A N 1
ATOM 2165 C CA . ARG A 1 282 ? -20.495 2.160 17.441 1.00 89.75 282 ARG A CA 1
ATOM 2166 C C . ARG A 1 282 ? -21.701 1.571 16.705 1.00 89.75 282 ARG A C 1
ATOM 2168 O O . ARG A 1 282 ? -22.650 2.307 16.463 1.00 89.75 282 ARG A O 1
ATOM 2175 N N . SER A 1 283 ? -21.640 0.311 16.284 1.00 91.94 283 SER A N 1
ATOM 2176 C CA . SER A 1 283 ? -22.630 -0.276 15.372 1.00 91.94 283 SER A CA 1
ATOM 2177 C C . SER A 1 283 ? -23.101 -1.667 15.777 1.00 91.94 283 SER A C 1
ATOM 2179 O O . SER A 1 283 ? -24.259 -1.981 15.530 1.00 91.94 283 SER A O 1
ATOM 2181 N N . ASP A 1 284 ? -22.239 -2.489 16.376 1.00 94.50 284 ASP A N 1
ATOM 2182 C CA . ASP A 1 284 ? -22.541 -3.885 16.698 1.00 94.50 284 ASP A CA 1
ATOM 2183 C C . ASP A 1 284 ? -21.782 -4.282 17.973 1.00 94.50 284 ASP A C 1
ATOM 2185 O O . ASP A 1 284 ? -20.583 -4.566 17.949 1.00 94.50 284 ASP A O 1
ATOM 2189 N N . GLU A 1 285 ? -22.461 -4.217 19.118 1.00 92.12 285 GLU A N 1
ATOM 2190 C CA . GLU A 1 285 ? -21.834 -4.467 20.421 1.00 92.12 285 GLU A CA 1
ATOM 2191 C C . GLU A 1 285 ? -21.373 -5.920 20.583 1.00 92.12 285 GLU A C 1
ATOM 2193 O O . GLU A 1 285 ? -20.329 -6.154 21.192 1.00 92.12 285 GLU A O 1
ATOM 2198 N N . ASP A 1 286 ? -22.110 -6.877 20.015 1.00 93.94 286 ASP A N 1
ATOM 2199 C CA . ASP A 1 286 ? -21.807 -8.304 20.133 1.00 93.94 286 ASP A CA 1
ATOM 2200 C C . ASP A 1 286 ? -20.569 -8.659 19.309 1.00 93.94 286 ASP A C 1
ATOM 2202 O O . ASP A 1 286 ? -19.647 -9.315 19.807 1.00 93.94 286 ASP A O 1
ATOM 2206 N N . LYS A 1 287 ? -20.476 -8.153 18.070 1.00 96.44 287 LYS A N 1
ATOM 2207 C CA . LYS A 1 287 ? -19.234 -8.260 17.296 1.00 96.44 287 LYS A CA 1
ATOM 2208 C C . LYS A 1 287 ? -18.091 -7.515 17.966 1.00 96.44 287 LYS A C 1
ATOM 2210 O O . LYS A 1 287 ? -16.978 -8.033 17.996 1.00 96.44 287 LYS A O 1
ATOM 2215 N N . PHE A 1 288 ? -18.330 -6.328 18.524 1.00 97.06 288 PHE A N 1
ATOM 2216 C CA . PHE A 1 288 ? -17.274 -5.582 19.203 1.00 97.06 288 PHE A CA 1
ATOM 2217 C C . PHE A 1 288 ? -16.706 -6.354 20.401 1.00 97.06 288 PHE A C 1
ATOM 2219 O O . PHE A 1 288 ? -15.486 -6.463 20.529 1.00 97.06 288 PHE A O 1
ATOM 2226 N N . GLU A 1 289 ? -17.568 -6.940 21.239 1.00 96.19 289 GLU A N 1
ATOM 2227 C CA . GLU A 1 289 ? -17.157 -7.796 22.357 1.00 96.19 289 GLU A CA 1
ATOM 2228 C C . GLU A 1 289 ? -16.386 -9.032 21.876 1.00 96.19 289 GLU A C 1
ATOM 2230 O O . GLU A 1 289 ? -15.311 -9.329 22.412 1.00 96.19 289 GLU A O 1
ATOM 2235 N N . LYS A 1 290 ? -16.882 -9.718 20.839 1.00 97.81 290 LYS A N 1
ATOM 2236 C CA . LYS A 1 290 ? -16.216 -10.891 20.257 1.00 97.81 290 LYS A CA 1
ATOM 2237 C C . LYS A 1 290 ? -14.811 -10.552 19.754 1.00 97.81 290 LYS A C 1
ATOM 2239 O O . LYS A 1 290 ? -13.853 -11.248 20.083 1.00 97.81 290 LYS A O 1
ATOM 2244 N N . GLU A 1 291 ? -14.676 -9.475 18.988 1.00 98.25 291 GLU A N 1
ATOM 2245 C CA . GLU A 1 291 ? -13.404 -9.077 18.381 1.00 98.25 291 GLU A CA 1
ATOM 2246 C C . GLU A 1 291 ? -12.391 -8.546 19.405 1.00 98.25 291 GLU A C 1
ATOM 2248 O O . GLU A 1 291 ? -11.195 -8.819 19.293 1.00 98.25 291 GLU A O 1
ATOM 2253 N N . LEU A 1 292 ? -12.844 -7.835 20.443 1.00 98.12 292 LEU A N 1
ATOM 2254 C CA . LEU A 1 292 ? -11.979 -7.461 21.567 1.00 98.12 292 LEU A CA 1
ATOM 2255 C C . LEU A 1 292 ? -11.503 -8.683 22.350 1.00 98.12 292 LEU A C 1
ATOM 2257 O O . LEU A 1 292 ? -10.342 -8.734 22.749 1.00 98.12 292 LEU A O 1
ATOM 2261 N N . THR A 1 293 ? -12.385 -9.661 22.561 1.00 98.12 293 THR A N 1
ATOM 2262 C CA . THR A 1 293 ? -12.024 -10.917 23.228 1.00 98.12 293 THR A CA 1
ATOM 2263 C C . THR A 1 293 ? -10.971 -11.677 22.422 1.00 98.12 293 THR A C 1
ATOM 2265 O O . THR A 1 293 ? -9.961 -12.077 22.994 1.00 98.12 293 THR A O 1
ATOM 2268 N N . HIS A 1 294 ? -11.145 -11.794 21.098 1.00 98.19 294 HIS A N 1
ATOM 2269 C CA . HIS A 1 294 ? -10.129 -12.359 20.195 1.00 98.19 294 HIS A CA 1
ATOM 2270 C C . HIS A 1 294 ? -8.787 -11.634 20.328 1.00 98.19 294 HIS A C 1
ATOM 2272 O O . HIS A 1 294 ? -7.753 -12.273 20.516 1.00 98.19 294 HIS A O 1
ATOM 2278 N N . PHE A 1 295 ? -8.800 -10.297 20.287 1.00 98.56 295 PHE A N 1
ATOM 2279 C CA . PHE A 1 295 ? -7.589 -9.493 20.435 1.00 98.56 295 PHE A CA 1
ATOM 2280 C C . PHE A 1 295 ? -6.872 -9.755 21.769 1.00 98.56 295 PHE A C 1
ATOM 2282 O O . PHE A 1 295 ? -5.669 -9.995 21.771 1.00 98.56 295 PHE A O 1
ATOM 2289 N N . LEU A 1 296 ? -7.596 -9.752 22.892 1.00 98.25 296 LEU A N 1
ATOM 2290 C CA . LEU A 1 296 ? -7.017 -9.987 24.220 1.00 98.25 296 LEU A CA 1
ATOM 2291 C C . LEU A 1 296 ? -6.465 -11.406 24.384 1.00 98.25 296 LEU A C 1
ATOM 2293 O O . LEU A 1 296 ? -5.422 -11.583 25.003 1.00 98.25 296 LEU A O 1
ATOM 2297 N N . GLN A 1 297 ? -7.147 -12.410 23.829 1.00 98.12 297 GLN A N 1
ATOM 2298 C CA . GLN A 1 297 ? -6.697 -13.802 23.889 1.00 98.12 297 GLN A CA 1
ATOM 2299 C C . GLN A 1 297 ? -5.441 -14.036 23.051 1.00 98.12 297 GLN A C 1
ATOM 2301 O O . GLN A 1 297 ? -4.536 -14.745 23.481 1.00 98.12 297 GLN A O 1
ATOM 2306 N N . LYS A 1 298 ? -5.389 -13.456 21.848 1.00 98.12 298 LYS A N 1
ATOM 2307 C CA . LYS A 1 298 ? -4.292 -13.681 20.905 1.00 98.12 298 LYS A CA 1
ATOM 2308 C C . LYS A 1 298 ? -3.076 -12.789 21.173 1.00 98.12 298 LYS A C 1
ATOM 2310 O O . LYS A 1 298 ? -1.961 -13.189 20.853 1.00 98.12 298 LYS A O 1
ATOM 2315 N N . PHE A 1 299 ? -3.277 -11.608 21.761 1.00 97.88 299 PHE A N 1
ATOM 2316 C CA . PHE A 1 299 ? -2.225 -10.615 22.004 1.00 97.88 299 PHE A CA 1
ATOM 2317 C C . PHE A 1 299 ? -2.244 -10.096 23.459 1.00 97.88 299 PHE A C 1
ATOM 2319 O O . PHE A 1 299 ? -2.424 -8.893 23.671 1.00 97.88 299 PHE A O 1
ATOM 2326 N N . PRO A 1 300 ? -2.058 -10.968 24.471 1.00 97.56 300 PRO A N 1
ATOM 2327 C CA . PRO A 1 300 ? -2.179 -10.598 25.887 1.00 97.56 300 PRO A CA 1
ATOM 2328 C C . PRO A 1 300 ? -1.144 -9.559 26.353 1.00 97.56 300 PRO A C 1
ATOM 2330 O O . PRO A 1 300 ? -1.424 -8.790 27.270 1.00 97.56 300 PRO A O 1
ATOM 2333 N N . ASP A 1 301 ? 0.012 -9.484 25.687 1.00 97.00 301 ASP A N 1
ATOM 2334 C CA . ASP A 1 301 ? 1.109 -8.570 26.034 1.00 97.00 301 ASP A CA 1
ATOM 2335 C C . ASP A 1 301 ? 1.093 -7.250 25.231 1.00 97.00 301 ASP A C 1
ATOM 2337 O O . ASP A 1 301 ? 1.979 -6.405 25.381 1.00 97.00 301 ASP A O 1
ATOM 2341 N N . ASP A 1 302 ? 0.107 -7.036 24.348 1.00 97.94 302 ASP A N 1
ATOM 2342 C CA . ASP A 1 302 ? 0.027 -5.795 23.570 1.00 97.94 302 ASP A CA 1
ATOM 2343 C C . ASP A 1 302 ? -0.323 -4.599 24.470 1.00 97.94 302 ASP A C 1
ATOM 2345 O O . ASP A 1 302 ? -1.250 -4.637 25.275 1.00 97.94 302 ASP A O 1
ATOM 2349 N N . LYS A 1 303 ? 0.348 -3.461 24.264 1.00 96.75 303 LYS A N 1
ATOM 2350 C CA . LYS A 1 303 ? 0.132 -2.215 25.027 1.00 96.75 303 LYS A CA 1
ATOM 2351 C C . LYS A 1 303 ? -1.317 -1.699 25.058 1.00 96.75 303 LYS A C 1
ATOM 2353 O O . LYS A 1 303 ? -1.635 -0.795 25.829 1.00 96.75 303 LYS A O 1
ATOM 2358 N N . ARG A 1 304 ? -2.194 -2.186 24.176 1.00 97.25 304 ARG A N 1
ATOM 2359 C CA . ARG A 1 304 ? -3.614 -1.813 24.111 1.00 97.25 304 ARG A CA 1
ATOM 2360 C C . ARG A 1 304 ? -4.524 -2.740 24.915 1.00 97.25 304 ARG A C 1
ATOM 2362 O O . ARG A 1 304 ? -5.718 -2.446 24.970 1.00 97.25 304 ARG A O 1
ATOM 2369 N N . THR A 1 305 ? -4.022 -3.799 25.548 1.00 97.81 305 THR A N 1
ATOM 2370 C CA . THR A 1 305 ? -4.835 -4.745 26.335 1.00 97.81 305 THR A CA 1
ATOM 2371 C C . THR A 1 305 ? -5.626 -4.042 27.434 1.00 97.81 305 THR A C 1
ATOM 2373 O O . THR A 1 305 ? -6.849 -4.138 27.445 1.00 97.81 305 THR A O 1
ATOM 2376 N N . ALA A 1 306 ? -4.993 -3.181 28.237 1.00 97.62 306 ALA A N 1
ATOM 2377 C CA . ALA A 1 306 ? -5.680 -2.387 29.264 1.00 97.62 306 ALA A CA 1
ATOM 2378 C C . ALA A 1 306 ? -6.839 -1.533 28.700 1.00 97.62 306 ALA A C 1
ATOM 2380 O O . ALA A 1 306 ? -7.892 -1.373 29.326 1.00 97.62 306 ALA A O 1
ATOM 2381 N N . ARG A 1 307 ? -6.675 -1.000 27.480 1.00 97.19 307 ARG A N 1
ATOM 2382 C CA . ARG A 1 307 ? -7.726 -0.249 26.778 1.00 97.19 307 ARG A CA 1
ATOM 2383 C C . ARG A 1 307 ? -8.846 -1.169 26.285 1.00 97.19 307 ARG A C 1
ATOM 2385 O O . ARG A 1 307 ? -10.013 -0.804 26.408 1.00 97.19 307 ARG A O 1
ATOM 2392 N N . ALA A 1 308 ? -8.506 -2.328 25.725 1.00 97.31 308 ALA A N 1
ATOM 2393 C CA . ALA A 1 308 ? -9.466 -3.332 25.273 1.00 97.31 308 ALA A CA 1
ATOM 2394 C C . ALA A 1 308 ? -10.301 -3.886 26.440 1.00 97.31 308 ALA A C 1
ATOM 2396 O O . ALA A 1 308 ? -11.526 -3.936 26.347 1.00 97.31 308 ALA A O 1
ATOM 2397 N N . GLU A 1 309 ? -9.673 -4.189 27.574 1.00 96.69 309 GLU A N 1
ATOM 2398 C CA . GLU A 1 309 ? -10.366 -4.573 28.806 1.00 96.69 309 GLU A CA 1
ATOM 2399 C C . GLU A 1 309 ? -11.288 -3.466 29.317 1.00 96.69 309 GLU A C 1
ATOM 2401 O O . GLU A 1 309 ? -12.408 -3.741 29.739 1.00 96.69 309 GLU A O 1
ATOM 2406 N N . GLY A 1 310 ? -10.849 -2.204 29.256 1.00 95.31 310 GLY A N 1
ATOM 2407 C CA . GLY A 1 310 ? -11.696 -1.057 29.582 1.00 95.31 310 GLY A CA 1
ATOM 2408 C C . GLY A 1 310 ? -12.957 -1.003 28.722 1.00 95.31 310 GLY A C 1
ATOM 2409 O O . GLY A 1 310 ? -14.050 -0.791 29.246 1.00 95.31 310 GLY A O 1
ATOM 2410 N N . TYR A 1 311 ? -12.834 -1.268 27.418 1.00 95.12 311 TYR A N 1
ATOM 2411 C CA . TYR A 1 311 ? -13.998 -1.381 26.542 1.00 95.12 311 TYR A CA 1
ATOM 2412 C C . TYR A 1 311 ? -14.903 -2.555 26.922 1.00 95.12 311 TYR A C 1
ATOM 2414 O O . TYR A 1 311 ? -16.110 -2.350 27.017 1.00 95.12 311 TYR A O 1
ATOM 2422 N N . LEU A 1 312 ? -14.357 -3.740 27.212 1.00 93.69 312 LEU A N 1
ATOM 2423 C CA . LEU A 1 312 ? -15.159 -4.888 27.655 1.00 93.69 312 LEU A CA 1
ATOM 2424 C C . LEU A 1 312 ? -15.878 -4.630 28.984 1.00 93.69 312 LEU A C 1
ATOM 2426 O O . LEU A 1 312 ? -17.045 -4.989 29.132 1.00 93.69 312 LEU A O 1
ATOM 2430 N N . ARG A 1 313 ? -15.220 -3.973 29.946 1.00 91.25 313 ARG A N 1
ATOM 2431 C CA . ARG A 1 313 ? -15.863 -3.565 31.203 1.00 91.25 313 ARG A CA 1
ATOM 2432 C C . ARG A 1 313 ? -17.035 -2.634 30.928 1.00 91.25 313 ARG A C 1
ATOM 2434 O O . ARG A 1 313 ? -18.131 -2.916 31.396 1.00 91.25 313 ARG A O 1
ATOM 2441 N N . ASN A 1 314 ? -16.829 -1.597 30.115 1.00 89.81 314 ASN A N 1
ATOM 2442 C CA . ASN A 1 314 ? -17.888 -0.655 29.753 1.00 89.81 314 ASN A CA 1
ATOM 2443 C C . ASN A 1 314 ? -19.041 -1.352 29.027 1.00 89.81 314 ASN A C 1
ATOM 2445 O O . ASN A 1 314 ? -20.197 -1.101 29.339 1.00 89.81 314 ASN A O 1
ATOM 2449 N N . LEU A 1 315 ? -18.750 -2.283 28.120 1.00 88.12 315 LEU A N 1
ATOM 2450 C CA . LEU A 1 315 ? -19.779 -3.100 27.486 1.00 88.12 315 LEU A CA 1
ATOM 2451 C C . LEU A 1 315 ? -20.561 -3.929 28.517 1.00 88.12 315 LEU A C 1
ATOM 2453 O O . LEU A 1 315 ? -21.752 -4.129 28.361 1.00 88.12 315 LEU A O 1
ATOM 2457 N N . ARG A 1 316 ? -19.963 -4.405 29.603 1.00 83.94 316 ARG A N 1
ATOM 2458 C CA . ARG A 1 316 ? -20.693 -5.236 30.578 1.00 83.94 316 ARG A CA 1
ATOM 2459 C C . ARG A 1 316 ? -21.487 -4.422 31.597 1.00 83.94 316 ARG A C 1
ATOM 2461 O O . ARG A 1 316 ? -22.490 -4.915 32.116 1.00 83.94 316 ARG A O 1
ATOM 2468 N N . THR A 1 317 ? -21.056 -3.194 31.884 1.00 84.94 317 THR A N 1
ATOM 2469 C CA . THR A 1 317 ? -21.594 -2.385 32.990 1.00 84.94 317 THR A CA 1
ATOM 2470 C C . THR A 1 317 ? -22.319 -1.112 32.550 1.00 84.94 317 THR A C 1
ATOM 2472 O O . THR A 1 317 ? -23.244 -0.687 33.237 1.00 84.94 317 THR A O 1
ATOM 2475 N N . LEU A 1 318 ? -21.960 -0.524 31.407 1.00 84.06 318 LEU A N 1
ATOM 2476 C CA . LEU A 1 318 ? -22.469 0.752 30.890 1.00 84.06 318 LEU A CA 1
ATOM 2477 C C . LEU A 1 318 ? -23.338 0.548 29.638 1.00 84.06 318 LEU A C 1
ATOM 2479 O O . LEU A 1 318 ? -23.054 1.101 28.577 1.00 84.06 318 LEU A O 1
ATOM 2483 N N . ARG A 1 319 ? -24.408 -0.247 29.760 1.00 79.94 319 ARG A N 1
ATOM 2484 C CA . ARG A 1 319 ? -25.420 -0.438 28.704 1.00 79.94 319 ARG A CA 1
ATOM 2485 C C . ARG A 1 319 ? -26.815 -0.052 29.190 1.00 79.94 319 ARG A C 1
ATOM 2487 O O . ARG A 1 319 ? -27.092 -0.056 30.391 1.00 79.94 319 ARG A O 1
ATOM 2494 N N . ILE A 1 320 ? -27.703 0.248 28.242 1.00 83.06 320 ILE A N 1
ATOM 2495 C CA . ILE A 1 320 ? -29.120 0.518 28.516 1.00 83.06 320 ILE A CA 1
ATOM 2496 C C . ILE A 1 320 ? -29.709 -0.648 29.326 1.00 83.06 320 ILE A C 1
ATOM 2498 O O . ILE A 1 320 ? -29.492 -1.816 29.011 1.00 83.06 320 ILE A O 1
ATOM 2502 N N . GLY A 1 321 ? -30.425 -0.323 30.404 1.00 86.44 321 GLY A N 1
ATOM 2503 C CA . GLY A 1 321 ? -31.037 -1.304 31.306 1.00 86.44 321 GLY A CA 1
ATOM 2504 C C . GLY A 1 321 ? -30.119 -1.849 32.409 1.00 86.44 321 GLY A C 1
ATOM 2505 O O . GLY A 1 321 ? -30.610 -2.522 33.313 1.00 86.44 321 GLY A O 1
ATOM 2506 N N . LYS A 1 322 ? -28.810 -1.553 32.400 1.00 87.31 322 LYS A N 1
ATOM 2507 C CA . LYS A 1 322 ? -27.924 -1.839 33.542 1.00 87.31 322 LYS A CA 1
ATOM 2508 C C . LYS A 1 322 ? -27.985 -0.713 34.576 1.00 87.31 322 LYS A C 1
ATOM 2510 O O . LYS A 1 322 ? -28.274 0.438 34.255 1.00 87.31 322 LYS A O 1
ATOM 2515 N N . LYS A 1 323 ? -27.701 -1.051 35.838 1.00 88.56 323 LYS A N 1
ATOM 2516 C CA . LYS A 1 323 ? -27.577 -0.061 36.914 1.00 88.56 323 LYS A CA 1
ATOM 2517 C C . LYS A 1 323 ? -26.372 0.837 36.616 1.00 88.56 323 LYS A C 1
ATOM 2519 O O . LYS A 1 323 ? -25.261 0.327 36.489 1.00 88.56 323 LYS A O 1
ATOM 2524 N N . ALA A 1 324 ? -26.595 2.148 36.537 1.00 89.31 324 ALA A N 1
ATOM 2525 C CA . ALA A 1 324 ? -25.514 3.119 36.408 1.00 89.31 324 ALA A CA 1
ATOM 2526 C C . ALA A 1 324 ? -24.520 2.966 37.582 1.00 89.31 324 ALA A C 1
ATOM 2528 O O . ALA A 1 324 ? -24.974 2.847 38.728 1.00 89.31 324 ALA A O 1
ATOM 2529 N N . PRO A 1 325 ? -23.196 2.933 37.328 1.00 89.31 325 PRO A N 1
ATOM 2530 C CA . PRO A 1 325 ? -22.202 2.899 38.390 1.00 89.31 325 PRO A CA 1
ATOM 2531 C C . PRO A 1 325 ? -22.330 4.122 39.280 1.00 89.31 325 PRO A C 1
ATOM 2533 O O . PRO A 1 325 ? -22.498 5.239 38.792 1.00 89.31 325 PRO A O 1
ATOM 2536 N N . ASP A 1 326 ? -22.248 3.887 40.581 1.00 92.81 326 ASP A N 1
ATOM 2537 C CA . ASP A 1 326 ? -22.235 4.972 41.543 1.00 92.81 326 ASP A CA 1
ATOM 2538 C C . ASP A 1 326 ? -20.903 5.725 41.465 1.00 92.81 326 ASP A C 1
ATOM 2540 O O . ASP A 1 326 ? -19.861 5.139 41.155 1.00 92.81 326 ASP A O 1
ATOM 2544 N N . PHE A 1 327 ? -20.943 7.024 41.730 1.00 92.50 327 PHE A N 1
ATOM 2545 C CA . PHE A 1 327 ? -19.757 7.867 41.806 1.00 92.50 327 PHE A CA 1
ATOM 2546 C C . PHE A 1 327 ? -20.008 9.010 42.778 1.00 92.50 327 PHE A C 1
ATOM 2548 O O . PHE A 1 327 ? -21.139 9.476 42.915 1.00 92.50 327 PHE A O 1
ATOM 2555 N N . THR A 1 328 ? -18.936 9.463 43.423 1.00 95.50 328 THR A N 1
ATOM 2556 C CA . THR A 1 328 ? -18.957 10.584 44.361 1.00 95.50 328 THR A CA 1
ATOM 2557 C C . THR A 1 328 ? -18.089 11.726 43.852 1.00 95.50 328 THR A C 1
ATOM 2559 O O . THR A 1 328 ? -17.058 11.492 43.220 1.00 95.50 328 THR A O 1
ATOM 2562 N N . GLY A 1 329 ? -18.470 12.957 44.164 1.00 92.94 329 GLY A N 1
ATOM 2563 C CA . GLY A 1 329 ? -17.701 14.158 43.863 1.00 92.94 329 GLY A CA 1
ATOM 2564 C C . GLY A 1 329 ? -18.039 15.285 44.828 1.00 92.94 329 GLY A C 1
ATOM 2565 O O . GLY A 1 329 ? -18.800 15.088 45.772 1.00 92.94 329 GLY A O 1
ATOM 2566 N N . ALA A 1 330 ? -17.468 16.458 44.581 1.00 95.50 330 ALA A N 1
ATOM 2567 C CA . ALA A 1 330 ? -17.896 17.691 45.223 1.00 95.50 330 ALA A CA 1
ATOM 2568 C C . ALA A 1 330 ? -18.761 18.493 44.243 1.00 95.50 330 ALA A C 1
ATOM 2570 O O . ALA A 1 330 ? -18.464 18.520 43.044 1.00 95.50 330 ALA A O 1
ATOM 2571 N N . ASP A 1 331 ? -19.825 19.120 44.738 1.00 91.06 331 ASP A N 1
ATOM 2572 C CA . ASP A 1 331 ? -20.584 20.108 43.973 1.00 91.06 331 ASP A CA 1
ATOM 2573 C C . ASP A 1 331 ? -19.841 21.460 43.887 1.00 91.06 331 ASP A C 1
ATOM 2575 O O . ASP A 1 331 ? -18.685 21.593 44.297 1.00 91.06 331 ASP A O 1
ATOM 2579 N N . VAL A 1 332 ? -20.504 22.474 43.319 1.00 91.44 332 VAL A N 1
ATOM 2580 C CA . VAL A 1 332 ? -19.941 23.827 43.154 1.00 91.44 332 VAL A CA 1
ATOM 2581 C C . VAL A 1 332 ? -19.668 24.548 44.479 1.00 91.44 332 VAL A C 1
ATOM 2583 O O . VAL A 1 332 ? -18.857 25.471 44.496 1.00 91.44 332 VAL A O 1
ATOM 2586 N N . ASP A 1 333 ? -20.298 24.108 45.570 1.00 95.69 333 ASP A N 1
ATOM 2587 C CA . ASP A 1 333 ? -20.151 24.659 46.919 1.00 95.69 333 ASP A CA 1
ATOM 2588 C C . ASP A 1 333 ? -19.191 23.814 47.782 1.00 95.69 333 ASP A C 1
ATOM 2590 O O . ASP A 1 333 ? -18.946 24.127 48.948 1.00 95.69 333 ASP A O 1
ATOM 2594 N N . GLY A 1 334 ? -18.613 22.748 47.216 1.00 94.88 334 GLY A N 1
ATOM 2595 C CA . GLY A 1 334 ? -17.695 21.844 47.904 1.00 94.88 334 GLY A CA 1
ATOM 2596 C C . GLY A 1 334 ? -18.381 20.755 48.733 1.00 94.88 334 GLY A C 1
ATOM 2597 O O . GLY A 1 334 ? -17.689 20.002 49.423 1.00 94.88 334 GLY A O 1
ATOM 2598 N N . ASN A 1 335 ? -19.711 20.633 48.675 1.00 96.31 335 ASN A N 1
ATOM 2599 C CA . ASN A 1 335 ? -20.425 19.592 49.407 1.00 96.31 335 ASN A CA 1
ATOM 2600 C C . ASN A 1 335 ? -20.245 18.234 48.717 1.00 96.31 335 ASN A C 1
ATOM 2602 O O . ASN A 1 335 ? -20.269 18.162 47.483 1.00 96.31 335 ASN A O 1
ATOM 2606 N N . PRO A 1 336 ? -20.099 17.138 49.482 1.00 96.50 336 PRO A N 1
ATOM 2607 C CA . PRO A 1 336 ? -20.049 15.806 48.907 1.00 96.50 336 PRO A CA 1
ATOM 2608 C C . PRO A 1 336 ? -21.401 15.455 48.277 1.00 96.50 336 PRO A C 1
ATOM 2610 O O . PRO A 1 336 ? -22.443 15.578 48.918 1.00 96.50 336 PRO A O 1
ATOM 2613 N N . ILE A 1 337 ? -21.366 14.975 47.037 1.00 95.50 337 ILE A N 1
ATOM 2614 C CA . ILE A 1 337 ? -22.526 14.452 46.311 1.00 95.50 337 ILE A CA 1
ATOM 2615 C C . ILE A 1 337 ? -22.218 13.058 45.769 1.00 95.50 337 ILE A C 1
ATOM 2617 O O . ILE A 1 337 ? -21.090 12.784 45.348 1.00 95.50 337 ILE A O 1
ATOM 2621 N N . ALA A 1 338 ? -23.222 12.188 45.735 1.00 95.94 338 ALA A N 1
ATOM 2622 C CA . ALA A 1 338 ? -23.166 10.875 45.105 1.00 95.94 338 ALA A CA 1
ATOM 2623 C C . ALA A 1 338 ? -24.300 10.695 44.087 1.00 95.94 338 ALA A C 1
ATOM 2625 O O . ALA A 1 338 ? -25.393 11.245 44.241 1.00 95.94 338 ALA A O 1
ATOM 2626 N N . LEU A 1 339 ? -24.093 9.867 43.056 1.00 94.50 339 LEU A N 1
ATOM 2627 C CA . LEU A 1 339 ? -25.186 9.518 42.139 1.00 94.50 339 LEU A CA 1
ATOM 2628 C C . LEU A 1 339 ? -26.338 8.826 42.891 1.00 94.50 339 LEU A C 1
ATOM 2630 O O . LEU A 1 339 ? -27.512 9.047 42.574 1.00 94.50 339 LEU A O 1
ATOM 2634 N N . SER A 1 340 ? -26.017 8.024 43.909 1.00 95.50 340 SER A N 1
ATOM 2635 C CA . SER A 1 340 ? -26.996 7.372 44.783 1.00 95.50 340 SER A CA 1
ATOM 2636 C C . SER A 1 340 ? -27.963 8.328 45.485 1.00 95.50 340 SER A C 1
ATOM 2638 O O . SER A 1 340 ? -29.090 7.919 45.770 1.00 95.50 340 SER A O 1
ATOM 2640 N N . ASP A 1 341 ? -27.578 9.587 45.714 1.00 95.12 341 ASP A N 1
ATOM 2641 C CA . ASP A 1 341 ? -28.408 10.581 46.414 1.00 95.12 341 ASP A CA 1
ATOM 2642 C C . ASP A 1 341 ? -29.654 10.972 45.605 1.00 95.12 341 ASP A C 1
ATOM 2644 O O . ASP A 1 341 ? -30.654 11.452 46.141 1.00 95.12 341 ASP A O 1
ATOM 2648 N N . TYR A 1 342 ? -29.637 10.703 44.297 1.00 94.25 342 TYR A N 1
ATOM 2649 C CA . TYR A 1 342 ? -30.745 10.968 43.382 1.00 94.25 342 TYR A CA 1
ATOM 2650 C C . TYR A 1 342 ? -31.649 9.747 43.150 1.00 94.25 342 TYR A C 1
ATOM 2652 O O . TYR A 1 342 ? -32.508 9.767 42.263 1.00 94.25 342 TYR A O 1
ATOM 2660 N N . LYS A 1 343 ? -31.486 8.665 43.923 1.00 93.62 343 LYS A N 1
ATOM 2661 C CA . LYS A 1 343 ? -32.303 7.452 43.782 1.00 93.62 343 LYS A CA 1
ATOM 2662 C C . LYS A 1 343 ? -33.797 7.771 43.933 1.00 93.62 343 LYS A C 1
ATOM 2664 O O . LYS A 1 343 ? -34.215 8.463 44.853 1.00 93.62 343 LYS A O 1
ATOM 2669 N N . GLY A 1 344 ? -34.609 7.232 43.022 1.00 94.75 344 GLY A N 1
ATOM 2670 C CA . GLY A 1 344 ? -36.053 7.492 42.963 1.00 94.75 344 GLY A CA 1
ATOM 2671 C C . GLY A 1 344 ? -36.447 8.678 42.076 1.00 94.75 344 GLY A C 1
ATOM 2672 O O . GLY A 1 344 ? -37.637 8.913 41.890 1.00 94.75 344 GLY A O 1
ATOM 2673 N N . LYS A 1 345 ? -35.476 9.392 41.489 1.00 95.06 345 LYS A N 1
ATOM 2674 C CA . LYS A 1 345 ? -35.701 10.457 40.502 1.00 95.06 345 LYS A CA 1
ATOM 2675 C C . LYS A 1 345 ? -35.247 10.015 39.109 1.00 95.06 345 LYS A C 1
ATOM 2677 O O . LYS A 1 345 ? -34.383 9.150 38.965 1.00 95.06 345 LYS A O 1
ATOM 2682 N N . VAL A 1 346 ? -35.816 10.639 38.077 1.00 94.12 346 VAL A N 1
ATOM 2683 C CA . VAL A 1 346 ? -35.249 10.590 36.723 1.00 94.12 346 VAL A CA 1
ATOM 2684 C C . VAL A 1 346 ? -34.088 11.578 36.685 1.00 94.12 346 VAL A C 1
ATOM 2686 O O . VAL A 1 346 ? -34.301 12.787 36.739 1.00 94.12 346 VAL A O 1
ATOM 2689 N N . THR A 1 347 ? -32.865 11.059 36.621 1.00 92.88 347 THR A N 1
ATOM 2690 C CA . THR A 1 347 ? -31.640 11.864 36.692 1.00 92.88 347 THR A CA 1
ATOM 2691 C C . THR A 1 347 ? -30.974 11.920 35.327 1.00 92.88 347 THR A C 1
ATOM 2693 O O . THR A 1 347 ? -30.614 10.887 34.763 1.00 92.88 347 THR A O 1
ATOM 2696 N N . TYR A 1 348 ? -30.791 13.131 34.802 1.00 92.25 348 TYR A N 1
ATOM 2697 C CA . TYR A 1 348 ? -30.041 13.378 33.574 1.00 92.25 348 TYR A CA 1
ATOM 2698 C C . TYR A 1 348 ? -28.622 13.841 33.917 1.00 92.25 348 TYR A C 1
ATOM 2700 O O . TYR A 1 348 ? -28.452 14.800 34.665 1.00 92.25 348 TYR A O 1
ATOM 2708 N N . ILE A 1 349 ? -27.609 13.153 33.387 1.00 90.56 349 ILE A N 1
ATOM 2709 C CA . ILE A 1 349 ? -26.193 13.407 33.687 1.00 90.56 349 ILE A CA 1
ATOM 2710 C C . ILE A 1 349 ? -25.505 13.902 32.418 1.00 90.56 349 ILE A C 1
ATOM 2712 O O . ILE A 1 349 ? -25.575 13.250 31.376 1.00 90.56 349 ILE A O 1
ATOM 2716 N N . VAL A 1 350 ? -24.810 15.036 32.518 1.00 90.75 350 VAL A N 1
ATOM 2717 C CA . VAL A 1 350 ? -24.059 15.643 31.413 1.00 90.75 350 VAL A CA 1
ATOM 2718 C C . VAL A 1 350 ? -22.619 15.883 31.851 1.00 90.75 350 VAL A C 1
ATOM 2720 O O . VAL A 1 350 ? -22.373 16.576 32.833 1.00 90.75 350 VAL A O 1
ATOM 2723 N N . PHE A 1 351 ? -21.666 15.339 31.093 1.00 88.31 351 PHE A N 1
ATOM 2724 C CA . PHE A 1 351 ? -20.238 15.599 31.276 1.00 88.31 351 PHE A CA 1
ATOM 2725 C C . PHE A 1 351 ? -19.797 16.742 30.350 1.00 88.31 351 PHE A C 1
A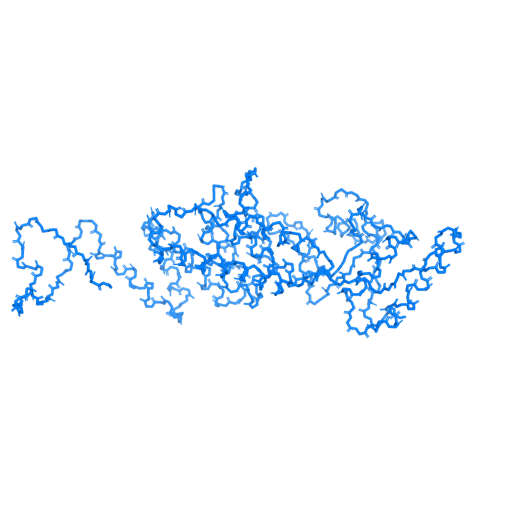TOM 2727 O O . PHE A 1 351 ? -20.007 16.665 29.138 1.00 88.31 351 PHE A O 1
ATOM 2734 N N . TRP A 1 352 ? -19.189 17.793 30.908 1.00 88.06 352 TRP A N 1
ATOM 2735 C CA . TRP A 1 352 ? -18.712 18.980 30.183 1.00 88.06 352 TRP A CA 1
ATOM 2736 C C . TRP A 1 352 ? -17.464 19.580 30.859 1.00 88.06 352 TRP A C 1
ATOM 2738 O O . TRP A 1 352 ? -17.091 19.154 31.950 1.00 88.06 352 TRP A O 1
ATOM 2748 N N . GLY A 1 353 ? -16.798 20.538 30.207 1.00 83.94 353 GLY A N 1
ATOM 2749 C CA . GLY A 1 353 ? -15.625 21.233 30.748 1.00 83.94 353 GLY A CA 1
ATOM 2750 C C . GLY A 1 353 ? -15.396 22.588 30.075 1.00 83.94 353 GLY A C 1
ATOM 2751 O O . GLY A 1 353 ? -15.942 22.840 29.002 1.00 83.94 353 GLY A O 1
ATOM 2752 N N . PHE A 1 354 ? -14.602 23.450 30.710 1.00 79.00 354 PHE A N 1
ATOM 2753 C CA . PHE A 1 354 ? -14.133 24.715 30.136 1.00 79.00 354 PHE A CA 1
ATOM 2754 C C . PHE A 1 354 ? -12.810 24.472 29.401 1.00 79.00 354 PHE A C 1
ATOM 2756 O O . PHE A 1 354 ? -11.954 23.749 29.913 1.00 79.00 354 PHE A O 1
ATOM 2763 N N . TRP A 1 355 ? -12.660 25.037 28.204 1.00 61.53 355 TRP A N 1
ATOM 2764 C CA . TRP A 1 355 ? -11.480 24.877 27.348 1.00 61.53 355 TRP A CA 1
ATOM 2765 C C . TRP A 1 355 ? -10.847 26.213 26.993 1.00 61.53 355 TRP A C 1
ATOM 2767 O O . TRP A 1 355 ? -11.605 27.186 26.770 1.00 61.53 355 TRP A O 1
#

Sequence (355 aa):
MLAKDFVDCSIDQDLMEHGEEVAAALRAGKDGGIPWFVFLNPSKPILAPDSKTGVHRRREAAILATADGPEGNVGCPVALEERTHFLACLSSARISLSDEELLRIAEQQRAFAEARDSKYGQAVEGIPASPTSFSKLDSDHKEAMAAYRKELKERRSKGEKTALPLQSGIQETYFPKFRALAKNYLASPDDRGQALFWCFSNFRKSGIDWKNPGAIQTGLAYTLIHEWSESEWASGLASAIARNQGTTGFNAEAALVELEGRATSPVLQANAAFSRASLFRRSDEDKFEKELTHFLQKFPDDKRTARAEGYLRNLRTLRIGKKAPDFTGADVDGNPIALSDYKGKVTYIVFWGFW

pLDDT: mean 91.67, std 7.98, range [54.72, 98.75]